Protein AF-A0A960YWH9-F1 (afdb_monomer_lite)

Secondary structure (DSSP, 8-state):
----------GGG----SS-----HHHHHHHHHSSPPEEEEEESB-HHHHHHHHHHHSGGGEEEEEEEEEEETTTTEEEEEEEEEEETTS-EEEEE--SS-GGG-EEEEEE-STTHHHHHHHHHHHGGGBPP--TTTT-EEEEEETTEEEEEE---------HHHHS-HHHHHHHHHHHHHHHSTT---------STTSSHHHHHHHHHTT-

Foldseek 3Di:
DDDPVDDDDDPVQFPDDPPDRDPDPQSVLCVVPVDRWDKDKAFQFDQVVLVVCCCPVQVVFFPDKDWDWDQDPVVRDTDTQKIWTQGNQSKIKIWGADPVCSRGTMIMITHDPVCVVVSVVSVVVRNVRHDPPDPLQPDWDFDDDPNDTDTHGDDADADDDDQVVQHDPVCVVCVVVVLVQVPDPPHDDDDDDDDDPPSCPVVVVSNSSNSD

Radius of gyration: 24.43 Å; chains: 1; bounding box: 56×39×71 Å

pLDDT: mean 81.38, std 15.86, range [33.44, 97.88]

Sequence (212 aa):
MDKSNNISVKSDSIIKGHMQPKVSIQALFIQNLNFIPNILTIENIDIDKCKNFIEKNFAEKIKSESEKKLYNPDNRKFEILEDLYILEDNIYIFLSCDVYSPQYNFLRIYYTATEKGQALEYGNQLRKLTIRKSLLNKFKLITHSRGNLVLKSLELKKAKIELANYYNEDLCELHPKMLKQLKEKNNSGLFLFYGKPGTGKSSYIKLLIGLI

Structure (mmCIF, N/CA/C/O backbone):
data_AF-A0A960YWH9-F1
#
_entry.id   AF-A0A960YWH9-F1
#
loop_
_atom_site.group_PDB
_atom_site.id
_atom_site.type_symbol
_atom_site.label_atom_id
_atom_site.label_alt_id
_atom_site.label_comp_id
_atom_site.label_asym_id
_atom_site.label_entity_id
_atom_site.label_seq_id
_atom_site.pdbx_PDB_ins_code
_atom_site.Cartn_x
_atom_site.Cartn_y
_atom_site.Cartn_z
_atom_site.occupancy
_atom_site.B_iso_or_equiv
_atom_site.auth_seq_id
_atom_site.auth_comp_id
_atom_site.auth_asym_id
_atom_site.auth_atom_id
_atom_site.pdbx_PDB_model_num
ATOM 1 N N . MET A 1 1 ? -3.505 23.625 23.393 1.00 33.44 1 MET A N 1
ATOM 2 C CA . MET A 1 1 ? -4.382 22.569 23.938 1.00 33.44 1 MET A CA 1
ATOM 3 C C . MET A 1 1 ? -3.795 21.244 23.500 1.00 33.44 1 MET A C 1
ATOM 5 O O . MET A 1 1 ? -3.908 20.903 22.330 1.00 33.44 1 MET A O 1
ATOM 9 N N . ASP A 1 2 ? -3.078 20.588 24.408 1.00 37.28 2 ASP A N 1
ATOM 10 C CA . ASP A 1 2 ? -2.452 19.283 24.188 1.00 37.28 2 ASP A CA 1
ATOM 11 C C . ASP A 1 2 ? -3.517 18.211 23.937 1.00 37.28 2 ASP A C 1
ATOM 13 O O . ASP A 1 2 ? -4.359 17.953 24.796 1.00 37.28 2 ASP A O 1
ATOM 17 N N . LYS A 1 3 ? -3.467 17.575 22.765 1.00 39.09 3 LYS A N 1
ATOM 18 C CA . LYS A 1 3 ? -4.147 16.304 22.485 1.00 39.09 3 LYS A CA 1
ATOM 19 C C . LYS A 1 3 ? -3.085 15.228 22.270 1.00 39.09 3 LYS A C 1
ATOM 21 O O . LYS A 1 3 ? -2.874 14.767 21.156 1.00 39.09 3 LYS A O 1
ATOM 26 N N . SER A 1 4 ? -2.397 14.825 23.331 1.00 42.06 4 SER A N 1
ATOM 27 C CA . SER A 1 4 ? -1.597 13.598 23.323 1.00 42.06 4 SER A CA 1
ATOM 28 C C . SER A 1 4 ? -2.499 12.395 23.629 1.00 42.06 4 SER A C 1
ATOM 30 O O . SER A 1 4 ? -2.423 11.781 24.690 1.00 42.06 4 SER A O 1
ATOM 32 N N . ASN A 1 5 ? -3.381 12.045 22.685 1.00 43.53 5 ASN A N 1
ATOM 33 C CA . ASN A 1 5 ? -4.188 10.819 22.746 1.00 43.53 5 ASN A CA 1
ATOM 34 C C . ASN A 1 5 ? -3.340 9.600 22.339 1.00 43.53 5 ASN A C 1
ATOM 36 O O . ASN A 1 5 ? -3.586 8.965 21.312 1.00 43.53 5 ASN A O 1
ATOM 40 N N . ASN A 1 6 ? -2.328 9.273 23.144 1.00 45.41 6 ASN A N 1
ATOM 41 C CA . ASN A 1 6 ? -1.564 8.040 22.970 1.00 45.41 6 ASN A CA 1
ATOM 42 C C . ASN A 1 6 ? -2.456 6.820 23.259 1.00 45.41 6 ASN A C 1
ATOM 44 O O . ASN A 1 6 ? -3.172 6.785 24.261 1.00 45.41 6 ASN A O 1
ATOM 48 N N . ILE A 1 7 ? -2.383 5.800 22.398 1.00 57.22 7 ILE A N 1
ATOM 49 C CA . ILE A 1 7 ? -3.075 4.517 22.582 1.00 57.22 7 ILE A CA 1
ATOM 50 C C . ILE A 1 7 ? -2.514 3.837 23.840 1.00 57.22 7 ILE A C 1
ATOM 52 O O . ILE A 1 7 ? -1.372 3.377 23.851 1.00 57.22 7 ILE A O 1
ATOM 56 N N . SER A 1 8 ? -3.311 3.746 24.908 1.00 48.34 8 SER A N 1
ATOM 57 C CA . SER A 1 8 ? -2.940 2.975 26.097 1.00 48.34 8 SER A CA 1
ATOM 58 C C . SER A 1 8 ? -3.264 1.495 25.882 1.00 48.34 8 SER A C 1
ATOM 60 O O . SER A 1 8 ? -4.434 1.113 25.826 1.00 48.34 8 SER A O 1
ATOM 62 N N . VAL A 1 9 ? -2.237 0.652 25.793 1.00 52.47 9 VAL A N 1
ATOM 63 C CA . VAL A 1 9 ? -2.385 -0.808 25.719 1.00 52.47 9 VAL A CA 1
ATOM 64 C C . VAL A 1 9 ? -2.140 -1.395 27.114 1.00 52.47 9 VAL A C 1
ATOM 66 O O . VAL A 1 9 ? -1.088 -1.155 27.705 1.00 52.47 9 VAL A O 1
ATOM 69 N N . LYS A 1 10 ? -3.098 -2.153 27.673 1.00 51.62 10 LYS A N 1
ATOM 70 C CA . LYS A 1 10 ? -2.898 -2.852 28.962 1.00 51.62 10 LYS A CA 1
ATOM 71 C C . LYS A 1 10 ? -1.799 -3.914 28.810 1.00 51.62 10 LYS A C 1
ATOM 73 O O . LYS A 1 10 ? -1.841 -4.694 27.860 1.00 51.62 10 LYS A O 1
ATOM 78 N N . SER A 1 11 ? -0.850 -3.962 29.749 1.00 49.25 11 SER A N 1
ATOM 79 C CA . SER A 1 11 ? 0.366 -4.804 29.736 1.00 49.25 11 SER A CA 1
ATOM 80 C C . SER A 1 11 ? 0.143 -6.276 29.380 1.00 49.25 11 SER A C 1
ATOM 82 O O . SER A 1 11 ? 1.001 -6.898 28.755 1.00 49.25 11 SER A O 1
ATOM 84 N N . ASP A 1 12 ? -1.020 -6.818 29.728 1.00 47.59 12 ASP A N 1
ATOM 85 C CA . ASP A 1 12 ? -1.326 -8.249 29.628 1.00 47.59 12 ASP A CA 1
ATOM 86 C C . ASP A 1 12 ? -1.635 -8.708 28.189 1.00 47.59 12 ASP A C 1
ATOM 88 O O . ASP A 1 12 ? -1.844 -9.890 27.936 1.00 47.59 12 ASP A O 1
ATOM 92 N N . SER A 1 13 ? -1.644 -7.776 27.230 1.00 47.00 13 SER A N 1
ATOM 93 C CA . SER A 1 13 ? -1.947 -8.010 25.809 1.00 47.00 13 SER A CA 1
ATOM 94 C C . SER A 1 13 ? -0.710 -8.097 24.901 1.00 47.00 13 SER A C 1
ATOM 96 O O . SER A 1 13 ? -0.828 -8.285 23.688 1.00 47.00 13 SER A O 1
ATOM 98 N N . ILE A 1 14 ? 0.498 -7.994 25.470 1.00 50.88 14 ILE A N 1
ATOM 99 C CA . ILE A 1 14 ? 1.751 -8.123 24.717 1.00 50.88 14 ILE A CA 1
ATOM 100 C C . ILE A 1 14 ? 2.042 -9.610 24.494 1.00 50.88 14 ILE A C 1
ATOM 102 O O . ILE A 1 14 ? 2.524 -10.306 25.388 1.00 50.88 14 ILE A O 1
ATOM 106 N N . ILE A 1 15 ? 1.797 -10.100 23.277 1.00 47.66 15 ILE A N 1
ATOM 107 C CA . ILE A 1 15 ? 2.260 -11.427 22.854 1.00 47.66 15 ILE A CA 1
ATOM 108 C C . ILE A 1 15 ? 3.796 -11.396 22.831 1.00 47.66 15 ILE A C 1
ATOM 110 O O . ILE A 1 15 ? 4.408 -10.824 21.926 1.00 47.66 15 ILE A O 1
ATOM 114 N N . LYS A 1 16 ? 4.429 -11.992 23.849 1.00 39.75 16 LYS A N 1
ATOM 115 C CA . LYS A 1 16 ? 5.888 -12.146 23.942 1.00 39.75 16 LYS A CA 1
ATOM 116 C C . LYS A 1 16 ? 6.361 -13.209 22.945 1.00 39.75 16 LYS A C 1
ATOM 118 O O . LYS A 1 16 ? 6.516 -14.374 23.292 1.00 39.75 16 LYS A O 1
ATOM 123 N N . GLY A 1 17 ? 6.557 -12.808 21.693 1.00 43.50 17 GLY A N 1
ATOM 124 C CA . GLY A 1 17 ? 7.278 -13.589 20.688 1.00 43.50 17 GLY A CA 1
ATOM 125 C C . GLY A 1 17 ? 8.768 -13.232 20.646 1.00 43.50 17 GLY A C 1
ATOM 126 O O . GLY A 1 17 ? 9.162 -12.143 21.050 1.00 43.50 17 GLY A O 1
ATOM 127 N N . HIS A 1 18 ? 9.600 -14.132 20.113 1.00 41.56 18 HIS A N 1
ATOM 128 C CA . HIS A 1 18 ? 11.046 -13.924 19.904 1.00 41.56 18 HIS A CA 1
ATOM 129 C C . HIS A 1 18 ? 11.394 -12.881 18.814 1.00 41.56 18 HIS A C 1
ATOM 131 O O . HIS A 1 18 ? 12.565 -12.570 18.609 1.00 41.56 18 HIS A O 1
ATOM 137 N N . MET A 1 19 ? 10.399 -12.317 18.124 1.00 38.88 19 MET A N 1
ATOM 138 C CA . MET A 1 19 ? 10.541 -11.116 17.295 1.00 38.88 19 MET A CA 1
ATOM 139 C C . MET A 1 19 ? 10.086 -9.898 18.100 1.00 38.88 19 MET A C 1
ATOM 141 O O . MET A 1 19 ? 9.124 -10.007 18.854 1.00 38.88 19 MET A O 1
ATOM 145 N N . GLN A 1 20 ? 10.757 -8.753 17.902 1.00 42.53 20 GLN A N 1
ATOM 146 C CA . GLN A 1 20 ? 10.375 -7.421 18.410 1.00 42.53 20 GLN A CA 1
ATOM 147 C C . GLN A 1 20 ? 8.854 -7.320 18.629 1.00 42.53 20 GLN A C 1
ATOM 149 O O . GLN A 1 20 ? 8.128 -7.614 17.674 1.00 42.53 20 GLN A O 1
ATOM 154 N N . PRO A 1 21 ? 8.363 -6.940 19.828 1.00 45.16 21 PRO A N 1
ATOM 155 C CA . PRO A 1 21 ? 6.938 -6.967 20.147 1.00 45.16 21 PRO A CA 1
ATOM 156 C C . PRO A 1 21 ? 6.172 -6.134 19.119 1.00 45.16 21 PRO A C 1
ATOM 158 O O . PRO A 1 21 ? 6.196 -4.905 19.132 1.00 45.16 21 PRO A O 1
ATOM 161 N N . LYS A 1 22 ? 5.533 -6.821 18.170 1.00 54.88 22 LYS A N 1
ATOM 162 C CA . LYS A 1 22 ? 4.737 -6.192 17.125 1.00 54.88 22 LYS A CA 1
ATOM 163 C C . LYS A 1 22 ? 3.312 -6.153 17.649 1.00 54.88 22 LYS A C 1
ATOM 165 O O . LYS A 1 22 ? 2.687 -7.199 17.805 1.00 54.88 22 LYS A O 1
ATOM 170 N N . VAL A 1 23 ? 2.808 -4.959 17.954 1.00 63.19 23 VAL A N 1
ATOM 171 C CA . VAL A 1 23 ? 1.393 -4.788 18.297 1.00 63.19 23 VAL A CA 1
ATOM 172 C C . VAL A 1 23 ? 0.586 -5.176 17.061 1.00 63.19 23 VAL A C 1
ATOM 174 O O . VAL A 1 23 ? 0.648 -4.519 16.023 1.00 63.19 23 VAL A O 1
ATOM 177 N N . SER A 1 24 ? -0.117 -6.303 17.143 1.00 82.12 24 SER A N 1
ATOM 178 C CA . SER A 1 24 ? -1.000 -6.751 16.072 1.00 82.12 24 SER A CA 1
ATOM 179 C C . SER A 1 24 ? -2.256 -5.890 16.087 1.00 82.12 24 SER A C 1
ATOM 181 O O . SER A 1 24 ? -2.971 -5.855 17.083 1.00 82.12 24 SER A O 1
ATOM 183 N N . ILE A 1 25 ? -2.559 -5.231 14.970 1.00 87.19 25 ILE A N 1
ATOM 184 C CA . ILE A 1 25 ? -3.775 -4.413 14.829 1.00 87.19 25 ILE A CA 1
ATOM 185 C C . ILE A 1 25 ? -5.026 -5.272 15.003 1.00 87.19 25 ILE A C 1
ATOM 187 O O . ILE A 1 25 ? -6.005 -4.819 15.579 1.00 87.19 25 ILE A O 1
ATOM 191 N N . GLN A 1 26 ? -4.978 -6.535 14.566 1.00 89.06 26 GLN A N 1
ATOM 192 C CA . GLN A 1 26 ? -6.062 -7.484 14.812 1.00 89.06 26 GLN A CA 1
ATOM 193 C C . GLN A 1 26 ? -6.218 -7.770 16.304 1.00 89.06 26 GLN A C 1
ATOM 195 O O . GLN A 1 26 ? -7.340 -7.774 16.794 1.00 89.06 26 GLN A O 1
ATOM 200 N N . ALA A 1 27 ? -5.114 -7.972 17.032 1.00 88.31 27 ALA A N 1
ATOM 201 C CA . ALA A 1 27 ? -5.171 -8.186 18.476 1.00 88.31 27 ALA A CA 1
ATOM 202 C C . ALA A 1 27 ? -5.713 -6.947 19.201 1.00 88.31 27 ALA A C 1
ATOM 204 O O . ALA A 1 27 ? -6.576 -7.085 20.059 1.00 88.31 27 ALA A O 1
ATOM 205 N N . LEU A 1 28 ? -5.280 -5.746 18.801 1.00 88.19 28 LEU A N 1
ATOM 206 C CA . LEU A 1 28 ? -5.799 -4.482 19.325 1.00 88.19 28 LEU A CA 1
ATOM 207 C C . LEU A 1 28 ? -7.304 -4.330 19.053 1.00 88.19 28 LEU A C 1
ATOM 209 O O . LEU A 1 28 ? -8.062 -3.969 19.948 1.00 88.19 28 LEU A O 1
ATOM 213 N N . PHE A 1 29 ? -7.747 -4.638 17.833 1.00 91.56 29 PHE A N 1
ATOM 214 C CA . PHE A 1 29 ? -9.159 -4.595 17.452 1.00 91.56 29 PHE A CA 1
ATOM 215 C C . PHE A 1 29 ? -9.993 -5.574 18.288 1.00 91.56 29 PHE A C 1
ATOM 217 O O . PHE A 1 29 ? -11.005 -5.185 18.867 1.00 91.56 29 PHE A O 1
ATOM 224 N N . ILE A 1 30 ? -9.538 -6.827 18.404 1.00 90.62 30 ILE A N 1
ATOM 225 C CA . ILE A 1 30 ? -10.198 -7.864 19.208 1.00 90.62 30 ILE A CA 1
ATOM 226 C C . ILE A 1 30 ? -10.247 -7.449 20.677 1.00 90.62 30 ILE A C 1
ATOM 228 O O . ILE A 1 30 ? -11.285 -7.594 21.304 1.00 90.62 30 ILE A O 1
ATOM 232 N N . GLN A 1 31 ? -9.169 -6.897 21.230 1.00 88.75 31 GLN A N 1
ATOM 233 C CA . GLN A 1 31 ? -9.133 -6.459 22.624 1.00 88.75 31 GLN A CA 1
ATOM 234 C C . GLN A 1 31 ? -10.106 -5.308 22.903 1.00 88.75 31 GLN A C 1
ATOM 236 O O . GLN A 1 31 ? -10.713 -5.260 23.971 1.00 88.75 31 GLN A O 1
ATOM 241 N N . ASN A 1 32 ? -10.244 -4.376 21.962 1.00 89.12 32 ASN A N 1
ATOM 242 C CA . ASN A 1 32 ? -11.079 -3.195 22.152 1.00 89.12 32 ASN A CA 1
ATOM 243 C C . ASN A 1 32 ? -12.565 -3.473 21.907 1.00 89.12 32 ASN A C 1
ATOM 245 O O . ASN A 1 32 ? -13.406 -2.815 22.515 1.00 89.12 32 ASN A O 1
ATOM 249 N N . LEU A 1 33 ? -12.886 -4.413 21.014 1.00 90.38 33 LEU A N 1
ATOM 250 C CA . LEU A 1 33 ? -14.255 -4.636 20.539 1.00 90.38 33 LEU A CA 1
ATOM 251 C C . LEU A 1 33 ? -14.795 -6.037 20.847 1.00 90.38 33 LEU A C 1
ATOM 253 O O . LEU A 1 33 ? -15.986 -6.263 20.685 1.00 90.38 33 LEU A O 1
ATOM 257 N N . ASN A 1 34 ? -13.958 -6.975 21.296 1.00 90.62 34 ASN A N 1
ATOM 258 C CA . ASN A 1 34 ? -14.290 -8.390 21.515 1.00 90.62 34 ASN A CA 1
ATOM 259 C C . ASN A 1 34 ? -14.854 -9.111 20.273 1.00 90.62 34 ASN A C 1
ATOM 261 O O . ASN A 1 34 ? -15.559 -10.111 20.392 1.00 90.62 34 ASN A O 1
ATOM 265 N N . PHE A 1 35 ? -14.503 -8.640 19.072 1.00 88.81 35 PHE A N 1
ATOM 266 C CA . PHE A 1 35 ? -14.884 -9.249 17.796 1.00 88.81 35 PHE A CA 1
ATOM 267 C C . PHE A 1 35 ? -13.667 -9.499 16.910 1.00 88.81 35 PHE A C 1
ATOM 269 O O . PHE A 1 35 ? -12.719 -8.714 16.891 1.00 88.81 35 PHE A O 1
ATOM 276 N N . ILE A 1 36 ? -13.725 -10.566 16.111 1.00 92.38 36 ILE A N 1
ATOM 277 C CA . ILE A 1 36 ? -12.759 -10.800 15.034 1.00 92.38 36 ILE A CA 1
ATOM 278 C C . ILE A 1 36 ? -13.057 -9.802 13.902 1.00 92.38 36 ILE A C 1
ATOM 280 O O . ILE A 1 36 ? -14.196 -9.760 13.427 1.00 92.38 36 ILE A O 1
ATOM 284 N N . PRO A 1 37 ? -12.077 -8.999 13.451 1.00 95.31 37 PRO A N 1
ATOM 285 C CA . PRO A 1 37 ? -12.318 -8.012 12.410 1.00 95.31 37 PRO A CA 1
ATOM 286 C C . PRO A 1 37 ? -12.537 -8.667 11.046 1.00 95.31 37 PRO A C 1
ATOM 288 O O . PRO A 1 37 ? -11.801 -9.569 10.641 1.00 95.31 37 PRO A O 1
ATOM 291 N N . ASN A 1 38 ? -13.469 -8.109 10.280 1.00 97.06 38 ASN A N 1
ATOM 292 C CA . ASN A 1 38 ? -13.443 -8.214 8.828 1.00 97.06 38 ASN A CA 1
ATOM 293 C C . ASN A 1 38 ? -12.409 -7.224 8.280 1.00 97.06 38 ASN A C 1
ATOM 295 O O . ASN A 1 38 ? -12.179 -6.173 8.877 1.00 97.06 38 ASN A O 1
ATOM 299 N N . ILE A 1 39 ? -11.778 -7.552 7.148 1.00 97.44 39 ILE A N 1
ATOM 300 C CA . ILE A 1 39 ? -10.669 -6.759 6.603 1.00 97.44 39 ILE A CA 1
ATOM 301 C C . ILE A 1 39 ? -10.893 -6.490 5.116 1.00 97.44 39 ILE A C 1
ATOM 303 O O . ILE A 1 39 ? -10.996 -7.422 4.322 1.00 97.44 39 ILE A O 1
ATOM 307 N N . LEU A 1 40 ? -10.919 -5.214 4.727 1.00 97.50 40 LEU A N 1
ATOM 308 C CA . LEU A 1 40 ? -10.763 -4.796 3.330 1.00 97.50 40 LEU A CA 1
ATOM 309 C C . LEU A 1 40 ? -9.306 -4.418 3.100 1.00 97.50 40 LEU A C 1
ATOM 311 O O . LEU A 1 40 ? -8.739 -3.688 3.906 1.00 97.50 40 LEU A O 1
ATOM 315 N N . THR A 1 41 ? -8.705 -4.892 2.010 1.00 96.44 41 THR A N 1
ATOM 316 C CA . THR A 1 41 ? -7.332 -4.529 1.628 1.00 96.44 41 THR A CA 1
ATOM 317 C C . THR A 1 41 ? -7.344 -3.810 0.285 1.00 96.44 41 THR A C 1
ATOM 319 O O . THR A 1 41 ? -7.992 -4.265 -0.657 1.00 96.44 41 THR A O 1
ATOM 322 N N . ILE A 1 42 ? -6.621 -2.694 0.200 1.00 94.94 42 ILE A N 1
ATOM 323 C CA . ILE A 1 42 ? -6.390 -1.936 -1.030 1.00 94.94 42 ILE A CA 1
ATOM 324 C C . ILE A 1 42 ? -4.881 -1.861 -1.246 1.00 94.94 42 ILE A C 1
ATOM 326 O O . ILE A 1 42 ? -4.162 -1.302 -0.424 1.00 94.94 42 ILE A O 1
ATOM 330 N N . GLU A 1 43 ? -4.402 -2.431 -2.346 1.00 91.25 43 GLU A N 1
ATOM 331 C CA . GLU A 1 43 ? -2.980 -2.458 -2.696 1.00 91.25 43 GLU A CA 1
ATOM 332 C C . GLU A 1 43 ? -2.590 -1.307 -3.627 1.00 91.25 43 GLU A C 1
ATOM 334 O O . GLU A 1 43 ? -3.433 -0.722 -4.313 1.00 91.25 43 GLU A O 1
ATOM 339 N N . ASN A 1 44 ? -1.283 -1.049 -3.708 1.00 88.44 44 ASN A N 1
ATOM 340 C CA . ASN A 1 44 ? -0.664 -0.079 -4.604 1.00 88.44 44 ASN A CA 1
ATOM 341 C C . ASN A 1 44 ? -1.239 1.332 -4.419 1.00 88.44 44 ASN A C 1
ATOM 343 O O . ASN A 1 44 ? -1.674 1.989 -5.371 1.00 88.44 44 ASN A O 1
ATOM 347 N N . ILE A 1 45 ? -1.287 1.769 -3.165 1.00 90.94 45 ILE A N 1
ATOM 348 C CA . ILE A 1 45 ? -1.816 3.076 -2.786 1.00 90.94 45 ILE A CA 1
ATOM 349 C C . ILE A 1 45 ? -0.734 4.152 -2.750 1.00 90.94 45 ILE A C 1
ATOM 351 O O . ILE A 1 45 ? 0.438 3.888 -2.480 1.00 90.94 45 ILE A O 1
ATOM 355 N N . ASP A 1 46 ? -1.156 5.388 -2.988 1.00 90.50 46 ASP A N 1
ATOM 356 C CA . ASP A 1 46 ? -0.356 6.571 -2.698 1.00 90.50 46 ASP A CA 1
ATOM 357 C C . ASP A 1 46 ? -0.546 6.930 -1.215 1.00 90.50 46 ASP A C 1
ATOM 359 O O . ASP A 1 46 ? -1.623 7.386 -0.821 1.00 90.50 46 ASP A O 1
ATOM 363 N N . ILE A 1 47 ? 0.466 6.641 -0.386 1.00 90.56 47 ILE A N 1
ATOM 364 C CA . ILE A 1 47 ? 0.391 6.770 1.080 1.00 90.56 47 ILE A CA 1
ATOM 365 C C . ILE A 1 47 ? 0.108 8.214 1.484 1.00 90.56 47 ILE A C 1
ATOM 367 O O . ILE A 1 47 ? -0.814 8.446 2.262 1.00 90.56 47 ILE A O 1
ATOM 371 N N . ASP A 1 48 ? 0.828 9.176 0.908 1.00 91.12 48 ASP A N 1
ATOM 372 C CA . ASP A 1 48 ? 0.668 10.590 1.242 1.00 91.12 48 ASP A CA 1
ATOM 373 C C . ASP A 1 48 ? -0.729 11.087 0.866 1.00 91.12 48 ASP A C 1
ATOM 375 O O . ASP A 1 48 ? -1.378 11.789 1.643 1.00 91.12 48 ASP A O 1
ATOM 379 N N . LYS A 1 49 ? -1.250 10.697 -0.305 1.00 94.06 49 LYS A N 1
ATOM 380 C CA . LYS A 1 49 ? -2.630 11.046 -0.677 1.00 94.06 49 LYS A CA 1
ATOM 381 C C . LYS A 1 49 ? -3.658 10.402 0.243 1.00 94.06 49 LYS A C 1
ATOM 383 O O . LYS A 1 49 ? -4.630 11.065 0.595 1.00 94.06 49 LYS A O 1
ATOM 388 N N . CYS A 1 50 ? -3.469 9.137 0.618 1.00 95.12 50 CYS A N 1
ATOM 389 C CA . CYS A 1 50 ? -4.388 8.441 1.519 1.00 95.12 50 CYS A CA 1
ATOM 390 C C . CYS A 1 50 ? -4.392 9.076 2.910 1.00 95.12 50 CYS A C 1
ATOM 392 O O . CYS A 1 50 ? -5.467 9.373 3.421 1.00 95.12 50 CYS A O 1
ATOM 394 N N . LYS A 1 51 ? -3.211 9.348 3.475 1.00 95.12 51 LYS A N 1
ATOM 395 C CA . LYS A 1 51 ? -3.030 10.035 4.759 1.00 95.12 51 LYS A CA 1
ATOM 396 C C . LYS A 1 51 ? -3.743 11.386 4.772 1.00 95.12 51 LYS A C 1
ATOM 398 O O . LYS A 1 51 ? -4.677 11.579 5.543 1.00 95.12 51 LYS A O 1
ATOM 403 N N . ASN A 1 52 ? -3.422 12.253 3.810 1.00 95.81 52 ASN A N 1
ATOM 404 C CA . ASN A 1 52 ? -4.070 13.560 3.676 1.00 95.81 52 ASN A CA 1
ATOM 405 C C . ASN A 1 52 ? -5.595 13.452 3.498 1.00 95.81 52 ASN A C 1
ATOM 407 O O . ASN A 1 52 ? -6.348 14.289 3.994 1.00 95.81 52 ASN A O 1
ATOM 411 N N . PHE A 1 53 ? -6.076 12.439 2.768 1.00 96.94 53 PHE A N 1
ATOM 412 C CA . PHE A 1 53 ? -7.509 12.216 2.601 1.00 96.94 53 PHE A CA 1
ATOM 413 C C . PHE A 1 53 ? -8.178 11.824 3.921 1.00 96.94 53 PHE A C 1
ATOM 415 O O . PHE A 1 53 ? -9.231 12.376 4.235 1.00 96.94 53 PHE A O 1
ATOM 422 N N . ILE A 1 54 ? -7.585 10.902 4.682 1.00 96.56 54 ILE A N 1
ATOM 423 C CA . ILE A 1 54 ? -8.110 10.433 5.970 1.00 96.56 54 ILE A CA 1
ATOM 424 C C . ILE A 1 54 ? -8.147 11.589 6.969 1.00 96.56 54 ILE A C 1
ATOM 426 O O . ILE A 1 54 ? -9.209 11.899 7.503 1.00 96.56 54 ILE A O 1
ATOM 430 N N . GLU A 1 55 ? -7.026 12.285 7.144 1.00 95.38 55 GLU A N 1
ATOM 431 C CA . GLU A 1 55 ? -6.891 13.381 8.111 1.00 95.38 55 GLU A CA 1
ATOM 432 C C . GLU A 1 55 ? -7.806 14.562 7.799 1.00 95.38 55 GLU A C 1
ATOM 434 O O . GLU A 1 55 ? -8.214 15.279 8.705 1.00 95.38 55 GLU A O 1
ATOM 439 N N . LYS A 1 56 ? -8.170 14.760 6.528 1.00 96.00 56 LYS A N 1
ATOM 440 C CA . LYS A 1 56 ? -9.095 15.821 6.126 1.00 96.00 56 LYS A CA 1
ATOM 441 C C . LYS A 1 56 ? -10.561 15.401 6.197 1.00 96.00 56 LYS A C 1
ATOM 443 O O . LYS A 1 56 ? -11.382 16.155 6.703 1.00 96.00 56 LYS A O 1
ATOM 448 N N . ASN A 1 57 ? -10.913 14.247 5.631 1.00 95.75 57 ASN A N 1
ATOM 449 C CA . ASN A 1 57 ? -12.317 13.854 5.448 1.00 95.75 57 ASN A CA 1
ATOM 450 C C . ASN A 1 57 ? -12.875 13.079 6.644 1.00 95.75 57 ASN A C 1
ATOM 452 O O . ASN A 1 57 ? -14.089 13.039 6.821 1.00 95.75 57 ASN A O 1
ATOM 456 N N . PHE A 1 58 ? -12.009 12.471 7.457 1.00 95.31 58 PHE A N 1
ATOM 457 C CA . PHE A 1 58 ? -12.397 11.714 8.647 1.00 95.31 58 PHE A CA 1
ATOM 458 C C . PHE A 1 58 ? -11.934 12.383 9.947 1.00 95.31 58 PHE A C 1
ATOM 460 O O . PHE A 1 58 ? -12.083 11.776 10.999 1.00 95.31 58 PHE A O 1
ATOM 467 N N . ALA A 1 59 ? -11.438 13.628 9.897 1.00 93.69 59 ALA A N 1
ATOM 468 C CA . ALA A 1 59 ? -10.887 14.377 11.033 1.00 93.69 59 ALA A CA 1
ATOM 469 C C . ALA A 1 59 ? -11.737 14.279 12.311 1.00 93.69 59 ALA A C 1
ATOM 471 O O . ALA A 1 59 ? -11.233 13.946 13.379 1.00 93.69 59 ALA A O 1
ATOM 472 N N . GLU A 1 60 ? -13.040 14.533 12.183 1.00 94.44 60 GLU A N 1
ATOM 473 C CA . GLU A 1 60 ? -13.988 14.544 13.305 1.00 94.44 60 GLU A CA 1
ATOM 474 C C . GLU A 1 60 ? -14.264 13.149 13.870 1.00 94.44 60 GLU A C 1
ATOM 476 O O . GLU A 1 60 ? -14.679 13.022 15.013 1.00 94.44 60 GLU A O 1
ATOM 481 N N . LYS A 1 61 ? -14.004 12.103 13.081 1.00 94.88 61 LYS A N 1
ATOM 482 C CA . LYS A 1 61 ? -14.205 10.706 13.467 1.00 94.88 61 LYS A CA 1
ATOM 483 C C . LYS A 1 61 ? -12.949 10.071 14.044 1.00 94.88 61 LYS A C 1
ATOM 485 O O . LYS A 1 61 ? -13.038 8.962 14.560 1.00 94.88 61 LYS A O 1
ATOM 490 N N . ILE A 1 62 ? -11.777 10.696 13.907 1.00 95.94 62 ILE A N 1
ATOM 491 C CA . ILE A 1 62 ? -10.517 10.133 14.399 1.00 95.94 62 ILE A CA 1
ATOM 492 C C . ILE A 1 62 ? -10.496 10.250 15.924 1.00 95.94 62 ILE A C 1
ATOM 494 O O . ILE A 1 62 ? -10.340 11.328 16.494 1.00 95.94 62 ILE A O 1
ATOM 498 N N . LYS A 1 63 ? -10.611 9.101 16.591 1.00 94.50 63 LYS A N 1
ATOM 499 C CA . LYS A 1 63 ? -10.521 8.987 18.048 1.00 94.50 63 LYS A CA 1
ATOM 500 C C . LYS A 1 63 ? -9.068 8.955 18.518 1.00 94.50 63 LYS A C 1
ATOM 502 O O . LYS A 1 63 ? -8.726 9.518 19.560 1.00 94.50 63 LYS A O 1
ATOM 507 N N . SER A 1 64 ? -8.221 8.249 17.775 1.00 90.62 64 SER A N 1
ATOM 508 C CA . SER A 1 64 ? -6.798 8.100 18.070 1.00 90.62 64 SER A CA 1
ATOM 509 C C . SER A 1 64 ? -6.026 7.747 16.805 1.00 90.62 64 SER A C 1
ATOM 511 O O . SER A 1 64 ? -6.575 7.143 15.879 1.00 90.62 64 SER A O 1
ATOM 513 N N . GLU A 1 65 ? -4.750 8.110 16.794 1.00 92.88 65 GLU A N 1
ATOM 514 C CA . GLU A 1 65 ? -3.814 7.840 15.713 1.00 92.88 65 GLU A CA 1
ATOM 515 C C . GLU A 1 65 ? -2.484 7.316 16.265 1.00 92.88 65 GLU A C 1
ATOM 517 O O . GLU A 1 65 ? -2.111 7.586 17.410 1.00 92.88 65 GLU A O 1
ATOM 522 N N . SER A 1 66 ? -1.773 6.522 15.469 1.00 91.19 66 SER A N 1
ATOM 523 C CA . SER A 1 66 ? -0.450 6.016 15.815 1.00 91.19 66 SER A CA 1
ATOM 524 C C . SER A 1 66 ? 0.401 5.857 14.570 1.00 91.19 66 SER A C 1
ATOM 526 O O . SER A 1 66 ? 0.031 5.146 13.640 1.00 91.19 66 SER A O 1
ATOM 528 N N . GLU A 1 67 ? 1.579 6.468 14.601 1.00 91.44 67 GLU A N 1
ATOM 529 C CA . GLU A 1 67 ? 2.505 6.483 13.481 1.00 91.44 67 GLU A CA 1
ATOM 530 C C . GLU A 1 67 ? 3.831 5.828 13.874 1.00 91.44 67 GLU A C 1
ATOM 532 O O . GLU A 1 67 ? 4.392 6.066 14.948 1.00 91.44 67 GLU A O 1
ATOM 537 N N . LYS A 1 68 ? 4.371 5.024 12.963 1.00 90.25 68 LYS A N 1
ATOM 538 C CA . LYS A 1 68 ? 5.712 4.461 13.052 1.00 90.25 68 LYS A CA 1
ATOM 539 C C . LYS A 1 68 ? 6.531 4.932 11.869 1.00 90.25 68 LYS A C 1
ATOM 541 O O . LYS A 1 68 ? 6.148 4.747 10.714 1.00 90.25 68 LYS A O 1
ATOM 546 N N . LYS A 1 69 ? 7.710 5.465 12.166 1.00 91.38 69 LYS A N 1
ATOM 547 C CA . LYS A 1 69 ? 8.648 5.992 11.178 1.00 91.38 69 LYS A CA 1
ATOM 548 C C . LYS A 1 69 ? 9.977 5.247 11.203 1.00 91.38 69 LYS A C 1
ATOM 550 O O . LYS A 1 69 ? 10.415 4.767 12.247 1.00 91.38 69 LYS A O 1
ATOM 555 N N . LEU A 1 70 ? 10.630 5.187 10.050 1.00 89.25 70 LEU A N 1
ATOM 556 C CA . LEU A 1 70 ? 12.001 4.722 9.882 1.00 89.25 70 LEU A CA 1
ATOM 557 C C . LEU A 1 70 ? 12.867 5.887 9.429 1.00 89.25 70 LEU A C 1
ATOM 559 O O . LEU A 1 70 ? 12.494 6.624 8.522 1.00 89.25 70 LEU A O 1
ATOM 563 N N . TYR A 1 71 ? 14.042 6.037 10.031 1.00 89.62 71 TYR A N 1
ATOM 564 C CA . TYR A 1 71 ? 15.039 6.950 9.492 1.00 89.62 71 TYR A CA 1
ATOM 565 C C . TYR A 1 71 ? 15.651 6.353 8.223 1.00 89.62 71 TYR A C 1
ATOM 567 O O . TYR A 1 71 ? 16.256 5.280 8.273 1.00 89.62 71 TYR A O 1
ATOM 575 N N . ASN A 1 72 ? 15.509 7.052 7.102 1.00 83.94 72 ASN A N 1
ATOM 576 C CA . ASN A 1 72 ? 16.141 6.704 5.843 1.00 83.94 72 ASN A CA 1
ATOM 577 C C . ASN A 1 72 ? 17.466 7.489 5.698 1.00 83.94 72 ASN A C 1
ATOM 579 O O . ASN A 1 72 ? 17.448 8.716 5.549 1.00 83.94 72 ASN A O 1
ATOM 583 N N . PRO A 1 73 ? 18.634 6.813 5.733 1.00 84.12 73 PRO A N 1
ATOM 584 C CA . PRO A 1 73 ? 19.932 7.477 5.621 1.00 84.12 73 PRO A CA 1
ATOM 585 C C . PRO A 1 73 ? 20.175 8.125 4.253 1.00 84.12 73 PRO A C 1
ATOM 587 O O . PRO A 1 73 ? 20.910 9.109 4.176 1.00 84.12 73 PRO A O 1
ATOM 590 N N . ASP A 1 74 ? 19.564 7.593 3.188 1.00 80.81 74 ASP A N 1
ATOM 591 C CA . ASP A 1 74 ? 19.826 8.016 1.809 1.00 80.81 74 ASP A CA 1
ATOM 592 C C . ASP A 1 74 ? 19.258 9.419 1.541 1.00 80.81 74 ASP A C 1
ATOM 594 O O . ASP A 1 74 ? 19.875 10.220 0.839 1.00 80.81 74 ASP A O 1
ATOM 598 N N . ASN A 1 75 ? 18.113 9.751 2.147 1.00 84.62 75 ASN A N 1
ATOM 599 C CA . ASN A 1 75 ? 17.487 11.075 2.046 1.00 84.62 75 ASN A CA 1
ATOM 600 C C . ASN A 1 75 ? 17.501 11.883 3.357 1.00 84.62 75 ASN A C 1
ATOM 602 O O . ASN A 1 75 ? 17.013 13.015 3.380 1.00 84.62 75 ASN A O 1
ATOM 606 N N . ARG A 1 76 ? 18.094 11.326 4.423 1.00 89.12 76 ARG A N 1
ATOM 607 C CA . ARG A 1 76 ? 18.250 11.927 5.758 1.00 89.12 76 ARG A CA 1
ATOM 608 C C . ARG A 1 76 ? 16.930 12.371 6.398 1.00 89.12 76 ARG A C 1
ATOM 610 O O . ARG A 1 76 ? 16.899 13.386 7.096 1.00 89.12 76 ARG A O 1
ATOM 617 N N . LYS A 1 77 ? 15.842 11.633 6.172 1.00 90.00 77 LYS A N 1
ATOM 618 C CA . LYS A 1 77 ? 14.510 11.943 6.715 1.00 90.00 77 LYS A CA 1
ATOM 619 C C . LYS A 1 77 ? 13.871 10.728 7.378 1.00 90.00 77 LYS A C 1
ATOM 621 O O . LYS A 1 77 ? 14.247 9.590 7.123 1.00 90.00 77 LYS A O 1
ATOM 626 N N . PHE A 1 78 ? 12.896 10.989 8.244 1.00 89.19 78 PHE A N 1
ATOM 627 C CA . PHE A 1 78 ? 12.007 9.956 8.760 1.00 89.19 78 PHE A CA 1
ATOM 628 C C . PHE A 1 78 ? 10.868 9.716 7.773 1.00 89.19 78 PHE A C 1
ATOM 630 O O . PHE A 1 78 ? 10.107 10.634 7.473 1.00 89.19 78 PHE A O 1
ATOM 637 N N . GLU A 1 79 ? 10.747 8.483 7.302 1.00 87.81 79 GLU A N 1
ATOM 638 C CA . GLU A 1 79 ? 9.689 8.039 6.403 1.00 87.81 79 GLU A CA 1
ATOM 639 C C . GLU A 1 79 ? 8.692 7.171 7.159 1.00 87.81 79 GLU A C 1
ATOM 641 O O . GLU A 1 79 ? 9.064 6.398 8.044 1.00 87.81 79 GLU A O 1
ATOM 646 N N . ILE A 1 80 ? 7.413 7.319 6.829 1.00 87.94 80 ILE A N 1
ATOM 647 C CA . ILE A 1 80 ? 6.338 6.538 7.438 1.00 87.94 80 ILE A CA 1
ATOM 648 C C . ILE A 1 80 ? 6.514 5.078 7.020 1.00 87.94 80 ILE A C 1
ATOM 650 O O . ILE A 1 80 ? 6.670 4.789 5.837 1.00 87.94 80 ILE A O 1
ATOM 654 N N . LEU A 1 81 ? 6.484 4.166 7.990 1.00 90.25 81 LEU A N 1
ATOM 655 C CA . LEU A 1 81 ? 6.382 2.723 7.766 1.00 90.25 81 LEU A CA 1
ATOM 656 C C . LEU A 1 81 ? 4.954 2.232 7.970 1.00 90.25 81 LEU A C 1
ATOM 658 O O . LEU A 1 81 ? 4.457 1.398 7.218 1.00 90.25 81 LEU A O 1
ATOM 662 N N . GLU A 1 82 ? 4.321 2.704 9.036 1.00 92.56 82 GLU A N 1
ATOM 663 C CA . GLU A 1 82 ? 3.009 2.251 9.469 1.00 92.56 82 GLU A CA 1
ATOM 664 C C . GLU A 1 82 ? 2.251 3.465 10.019 1.00 92.56 82 GLU A C 1
ATOM 666 O O . GLU A 1 82 ? 2.833 4.273 10.744 1.00 92.56 82 GLU A O 1
ATOM 671 N N . ASP A 1 83 ? 0.976 3.594 9.668 1.00 93.69 83 ASP A N 1
ATOM 672 C CA . ASP A 1 83 ? 0.085 4.626 10.201 1.00 93.69 83 ASP A CA 1
ATOM 673 C C . ASP A 1 83 ? -1.277 4.008 10.508 1.00 93.69 83 ASP A C 1
ATOM 675 O O . ASP A 1 83 ? -1.823 3.266 9.689 1.00 93.69 83 ASP A O 1
ATOM 679 N N . LEU A 1 84 ? -1.812 4.258 11.693 1.00 95.38 84 LEU A N 1
ATOM 680 C CA . LEU A 1 84 ? -3.050 3.662 12.178 1.00 95.38 84 LEU A CA 1
ATOM 681 C C . LEU A 1 84 ? -3.992 4.759 12.647 1.00 95.38 84 LEU A C 1
ATOM 683 O O . LEU A 1 84 ? -3.659 5.498 13.563 1.00 95.38 84 LEU A O 1
ATOM 687 N N . TYR A 1 85 ? -5.205 4.764 12.106 1.00 95.88 85 TYR A N 1
ATOM 688 C CA . TYR A 1 85 ? -6.306 5.616 12.534 1.00 95.88 85 TYR A CA 1
ATOM 689 C C . TYR A 1 85 ? -7.416 4.756 13.127 1.00 95.88 85 TYR A C 1
ATOM 691 O O . TYR A 1 85 ? -7.924 3.842 12.473 1.00 95.88 85 TYR A O 1
ATOM 699 N N . ILE A 1 86 ? -7.808 5.056 14.360 1.00 95.12 86 ILE A N 1
ATOM 700 C CA . ILE A 1 86 ? -8.956 4.450 15.033 1.00 95.12 86 ILE A CA 1
ATOM 701 C C . ILE A 1 86 ? -10.107 5.444 14.946 1.00 95.12 86 ILE A C 1
ATOM 703 O O . ILE A 1 86 ? -10.027 6.530 15.523 1.00 95.12 86 ILE A O 1
ATOM 707 N N . LEU A 1 87 ? -11.167 5.077 14.227 1.00 95.19 87 LEU A N 1
ATOM 708 C CA . LEU A 1 87 ? -12.354 5.912 14.083 1.00 95.19 87 LEU A CA 1
ATOM 709 C C . LEU A 1 87 ? -13.394 5.606 15.174 1.00 95.19 87 LEU A C 1
ATOM 711 O O . LEU A 1 87 ? -13.417 4.502 15.720 1.00 95.19 87 LEU A O 1
ATOM 715 N N . GLU A 1 88 ? -14.267 6.570 15.476 1.00 89.75 88 GLU A N 1
ATOM 716 C CA . GLU A 1 88 ? -15.376 6.407 16.435 1.00 89.75 88 GLU A CA 1
ATOM 717 C C . GLU A 1 88 ? -16.353 5.290 16.035 1.00 89.75 88 GLU A C 1
ATOM 719 O O . GLU A 1 88 ? -16.877 4.592 16.900 1.00 89.75 88 GLU A O 1
ATOM 724 N N . ASP A 1 89 ? -16.506 5.044 14.734 1.00 88.62 89 ASP A N 1
ATOM 725 C CA . ASP A 1 89 ? -17.420 4.050 14.161 1.00 88.62 89 ASP A CA 1
ATOM 726 C C . ASP A 1 89 ? -16.867 2.601 14.228 1.00 88.62 89 ASP A C 1
ATOM 728 O O . ASP A 1 89 ? -17.127 1.796 13.342 1.00 88.62 89 ASP A O 1
ATOM 732 N N . ASN A 1 90 ? -16.030 2.248 15.214 1.00 91.56 90 ASN A N 1
ATOM 733 C CA . ASN A 1 90 ? -15.381 0.922 15.329 1.00 91.56 90 ASN A CA 1
ATOM 734 C C . ASN A 1 90 ? -14.601 0.466 14.073 1.00 91.56 90 ASN A C 1
ATOM 736 O O . ASN A 1 90 ? -14.340 -0.726 13.883 1.00 91.56 90 ASN A O 1
ATOM 740 N N . ILE A 1 91 ? -14.207 1.409 13.216 1.00 96.38 91 ILE A N 1
ATOM 741 C CA . ILE A 1 91 ? -13.457 1.162 11.983 1.00 96.38 91 ILE A CA 1
ATOM 742 C C . ILE A 1 91 ? -12.013 1.597 12.181 1.00 96.38 91 ILE A C 1
ATOM 744 O O . ILE A 1 91 ? -11.751 2.723 12.605 1.00 96.38 91 ILE A O 1
ATOM 748 N N . TYR A 1 92 ? -11.059 0.712 11.886 1.00 96.81 92 TYR A N 1
ATOM 749 C CA . TYR A 1 92 ? -9.636 1.048 11.959 1.00 96.81 92 TYR A CA 1
ATOM 750 C C . TYR A 1 92 ? -9.075 1.100 10.546 1.00 96.81 92 TYR A C 1
ATOM 752 O O . TYR A 1 92 ? -9.255 0.158 9.773 1.00 96.81 92 TYR A O 1
ATOM 760 N N . ILE A 1 93 ? -8.374 2.177 10.214 1.00 97.31 93 ILE A N 1
ATOM 761 C CA . ILE A 1 93 ? -7.708 2.346 8.926 1.00 97.31 93 ILE A CA 1
ATOM 762 C C . ILE A 1 93 ? -6.206 2.276 9.152 1.00 97.31 93 ILE A C 1
ATOM 764 O O . ILE A 1 93 ? -5.645 3.060 9.907 1.00 97.31 93 ILE A O 1
ATOM 768 N N . PHE A 1 94 ? -5.559 1.331 8.486 1.00 96.50 94 PHE A N 1
ATOM 769 C CA . PHE A 1 94 ? -4.131 1.091 8.593 1.00 96.50 94 PHE A CA 1
ATOM 770 C C . PHE A 1 94 ? -3.446 1.304 7.251 1.00 96.50 94 PHE A C 1
ATOM 772 O O . PHE A 1 94 ? -3.832 0.681 6.264 1.00 96.50 94 PHE A O 1
ATOM 779 N N . LEU A 1 95 ? -2.405 2.126 7.233 1.00 95.25 95 LEU A N 1
ATOM 780 C CA . LEU A 1 95 ? -1.495 2.329 6.117 1.00 95.25 95 LEU A CA 1
ATOM 781 C C . LEU A 1 95 ? -0.194 1.581 6.396 1.00 95.25 95 LEU A C 1
ATOM 783 O O . LEU A 1 95 ? 0.414 1.755 7.450 1.00 95.25 95 LEU A O 1
ATOM 787 N N . SER A 1 96 ? 0.257 0.780 5.436 1.00 92.44 96 SER A N 1
ATOM 788 C CA . SER A 1 96 ? 1.581 0.168 5.455 1.00 92.44 96 SER A CA 1
ATOM 789 C C . SER A 1 96 ? 2.376 0.646 4.254 1.00 92.44 96 SER A C 1
ATOM 791 O O . SER A 1 96 ? 1.937 0.524 3.107 1.00 92.44 96 SER A O 1
ATOM 793 N N . CYS A 1 97 ? 3.545 1.199 4.545 1.00 89.31 97 CYS A N 1
ATOM 794 C CA . CYS A 1 97 ? 4.465 1.758 3.580 1.00 89.31 97 CYS A CA 1
ATOM 795 C C . CYS A 1 97 ? 5.740 0.912 3.533 1.00 89.31 97 CYS A C 1
ATOM 797 O O . CYS A 1 97 ? 6.417 0.705 4.544 1.00 89.31 97 CYS A O 1
ATOM 799 N N . ASP A 1 98 ? 6.071 0.441 2.337 1.00 84.38 98 ASP A N 1
ATOM 800 C CA . ASP A 1 98 ? 7.374 -0.113 2.018 1.00 84.38 98 ASP A CA 1
ATOM 801 C C . ASP A 1 98 ? 8.214 0.978 1.348 1.00 84.38 98 ASP A C 1
ATOM 803 O O . ASP A 1 98 ? 8.080 1.274 0.159 1.00 84.38 98 ASP A O 1
ATOM 807 N N . VAL A 1 99 ? 9.106 1.562 2.145 1.00 80.06 99 VAL A N 1
ATOM 808 C CA . VAL A 1 99 ? 10.052 2.610 1.738 1.00 80.06 99 VAL A CA 1
ATOM 809 C C . VAL A 1 99 ? 10.868 2.221 0.501 1.00 80.06 99 VAL A C 1
ATOM 811 O O . VAL A 1 99 ? 11.161 3.058 -0.351 1.00 80.06 99 VAL A O 1
ATOM 814 N N . TYR A 1 100 ? 11.245 0.948 0.380 1.00 78.31 100 TYR A N 1
ATOM 815 C CA . TYR A 1 100 ? 12.111 0.482 -0.701 1.00 78.31 100 TYR A CA 1
ATOM 816 C C . TYR A 1 100 ? 11.321 -0.009 -1.910 1.00 78.31 100 TYR A C 1
ATOM 818 O O . TYR A 1 100 ? 11.864 -0.115 -3.011 1.00 78.31 100 TYR A O 1
ATOM 826 N N . SER A 1 101 ? 10.051 -0.352 -1.717 1.00 78.38 101 SER A N 1
ATOM 827 C CA . SER A 1 101 ? 9.171 -0.861 -2.759 1.00 78.38 101 SER A CA 1
ATOM 828 C C . SER A 1 101 ? 7.753 -0.296 -2.638 1.00 78.38 101 SER A C 1
ATOM 830 O O . SER A 1 101 ? 6.823 -1.052 -2.349 1.00 78.38 101 SER A O 1
ATOM 832 N N . PRO A 1 102 ? 7.543 0.996 -2.969 1.00 80.62 102 PRO A N 1
ATOM 833 C CA . PRO A 1 102 ? 6.246 1.666 -2.828 1.00 80.62 102 PRO A CA 1
ATOM 834 C C . PRO A 1 102 ? 5.084 0.978 -3.558 1.00 80.62 102 PRO A C 1
ATOM 836 O O . PRO A 1 102 ? 3.923 1.150 -3.200 1.00 80.62 102 PRO A O 1
ATOM 839 N N . GLN A 1 103 ? 5.368 0.156 -4.572 1.00 76.44 103 GLN A N 1
ATOM 840 C CA . GLN A 1 103 ? 4.360 -0.667 -5.246 1.00 76.44 103 GLN A CA 1
ATOM 841 C C . GLN A 1 103 ? 3.694 -1.721 -4.342 1.00 76.44 103 GLN A C 1
ATOM 843 O O . GLN A 1 103 ? 2.663 -2.273 -4.724 1.00 76.44 103 GLN A O 1
ATOM 848 N N . TYR A 1 104 ? 4.293 -2.034 -3.190 1.00 83.56 104 TYR A N 1
ATOM 849 C CA . TYR A 1 104 ? 3.736 -2.927 -2.172 1.00 83.56 104 TYR A CA 1
ATOM 850 C C . TYR A 1 104 ? 3.037 -2.169 -1.044 1.00 83.56 104 TYR A C 1
ATOM 852 O O . TYR A 1 104 ? 2.555 -2.802 -0.108 1.00 83.56 104 TYR A O 1
ATOM 860 N N . ASN A 1 105 ? 2.934 -0.840 -1.136 1.00 90.25 105 ASN A N 1
ATOM 861 C CA . ASN A 1 105 ? 2.141 -0.064 -0.196 1.00 90.25 105 ASN A CA 1
ATOM 862 C C . ASN A 1 105 ? 0.694 -0.540 -0.231 1.00 90.25 105 ASN A C 1
ATOM 864 O O . ASN A 1 105 ? 0.107 -0.721 -1.305 1.00 90.25 105 ASN A O 1
ATOM 868 N N . PHE A 1 106 ? 0.101 -0.706 0.942 1.00 93.31 106 PHE A N 1
ATOM 869 C CA . PHE A 1 106 ? -1.286 -1.119 1.056 1.00 93.31 106 PHE A CA 1
ATOM 870 C C . PHE A 1 106 ? -1.978 -0.406 2.208 1.00 93.31 106 PHE A C 1
ATOM 872 O O . PHE A 1 106 ? -1.356 0.039 3.172 1.00 93.31 106 PHE A O 1
ATOM 879 N N . LEU A 1 107 ? -3.298 -0.350 2.104 1.00 96.19 107 LEU A N 1
ATOM 880 C CA . LEU A 1 107 ? -4.190 0.062 3.170 1.00 96.19 107 LEU A CA 1
ATOM 881 C C . LEU A 1 107 ? -5.092 -1.098 3.567 1.00 96.19 107 LEU A C 1
ATOM 883 O O . LEU A 1 107 ? -5.559 -1.856 2.714 1.00 96.19 107 LEU A O 1
ATOM 887 N N . ARG A 1 108 ? -5.360 -1.217 4.866 1.00 97.50 108 ARG A N 1
ATOM 888 C CA . ARG A 1 108 ? -6.364 -2.121 5.418 1.00 97.50 108 ARG A CA 1
ATOM 889 C C . ARG A 1 108 ? -7.414 -1.367 6.210 1.00 97.50 108 ARG A C 1
ATOM 891 O O . ARG A 1 108 ? -7.080 -0.483 6.988 1.00 97.50 108 ARG A O 1
ATOM 898 N N . ILE A 1 109 ? -8.667 -1.763 6.033 1.00 97.88 109 ILE A N 1
ATOM 899 C CA . ILE A 1 109 ? -9.797 -1.297 6.835 1.00 97.88 109 ILE A CA 1
ATOM 900 C C . ILE A 1 109 ? -10.292 -2.482 7.652 1.00 97.88 109 ILE A C 1
ATOM 902 O O . ILE A 1 109 ? -10.721 -3.480 7.070 1.00 97.88 109 ILE A O 1
ATOM 906 N N . TYR A 1 110 ? -10.216 -2.373 8.973 1.00 97.50 110 TYR A N 1
ATOM 907 C CA . TYR A 1 110 ? -10.732 -3.349 9.927 1.00 97.50 110 TYR A CA 1
ATOM 908 C C . TYR A 1 110 ? -12.089 -2.869 10.430 1.00 97.50 110 TYR A C 1
ATOM 910 O O . TYR A 1 110 ? -12.226 -1.698 10.773 1.00 97.50 110 TYR A O 1
ATOM 918 N N . TYR A 1 111 ? -13.084 -3.749 10.446 1.00 97.31 111 TYR A N 1
ATOM 919 C CA . TYR A 1 111 ? -14.464 -3.392 10.780 1.00 97.31 111 TYR A CA 1
ATOM 920 C C . TYR A 1 111 ? -15.228 -4.605 11.321 1.00 97.31 111 TYR A C 1
ATOM 922 O O . TYR A 1 111 ? -14.863 -5.755 11.047 1.00 97.31 111 TYR A O 1
ATOM 930 N N . THR A 1 112 ? -16.297 -4.375 12.085 1.00 95.75 112 THR A N 1
ATOM 931 C CA . THR A 1 112 ? -17.192 -5.463 12.506 1.00 95.75 112 THR A CA 1
ATOM 932 C C . THR A 1 112 ? -18.229 -5.753 11.418 1.00 95.75 112 THR A C 1
ATOM 934 O O . THR A 1 112 ? -18.335 -5.029 10.431 1.00 95.75 112 THR A O 1
ATOM 937 N N . ALA A 1 113 ? -19.008 -6.828 11.550 1.00 94.25 113 ALA A N 1
ATOM 938 C CA . ALA A 1 113 ? -20.065 -7.119 10.580 1.00 94.25 113 ALA A CA 1
ATOM 939 C C . ALA A 1 113 ? -21.117 -5.992 10.489 1.00 94.25 113 ALA A C 1
ATOM 941 O O . ALA A 1 113 ? -21.677 -5.776 9.412 1.00 94.25 113 ALA A O 1
ATOM 942 N N . THR A 1 114 ? -21.341 -5.262 11.586 1.00 95.06 114 THR A N 1
ATOM 943 C CA . THR A 1 114 ? -22.314 -4.168 11.684 1.00 95.06 114 THR A CA 1
ATOM 944 C C . THR A 1 114 ? -21.932 -2.992 10.784 1.00 95.06 114 THR A C 1
ATOM 946 O O . THR A 1 114 ? -22.765 -2.498 10.028 1.00 95.06 114 THR A O 1
ATOM 949 N N . GLU A 1 115 ? -20.658 -2.592 10.764 1.00 95.94 115 GLU A N 1
ATOM 950 C CA . GLU A 1 115 ? -20.195 -1.419 10.007 1.00 95.94 115 GLU A CA 1
ATOM 951 C C . GLU A 1 115 ? -19.748 -1.745 8.574 1.00 95.94 115 GLU A C 1
ATOM 953 O O . GLU A 1 115 ? -19.112 -0.932 7.902 1.00 95.94 115 GLU A O 1
ATOM 958 N N . LYS A 1 116 ? -20.109 -2.923 8.050 1.00 96.12 116 LYS A N 1
ATOM 959 C CA . LYS A 1 116 ? -19.728 -3.363 6.698 1.00 96.12 116 LYS A CA 1
ATOM 960 C C . LYS A 1 116 ? -20.078 -2.351 5.606 1.00 96.12 116 LYS A C 1
ATOM 962 O O . LYS A 1 116 ? -19.263 -2.120 4.714 1.00 96.12 116 LYS A O 1
ATOM 967 N N . GLY A 1 117 ? -21.278 -1.769 5.655 1.00 97.00 117 GLY A N 1
ATOM 968 C CA . GLY A 1 117 ? -21.721 -0.789 4.656 1.00 97.00 117 GLY A CA 1
ATOM 969 C C . GLY A 1 117 ? -20.814 0.442 4.621 1.00 97.00 117 GLY A C 1
ATOM 970 O O . GLY A 1 117 ? -20.340 0.837 3.557 1.00 97.00 117 GLY A O 1
ATOM 971 N N . GLN A 1 118 ? -20.494 0.975 5.797 1.00 96.50 118 GLN A N 1
ATOM 972 C CA . GLN A 1 118 ? -19.650 2.153 5.949 1.00 96.50 118 GLN A CA 1
ATOM 973 C C . GLN A 1 118 ? -18.180 1.863 5.608 1.00 96.50 118 GLN A C 1
ATOM 975 O O . GLN A 1 118 ? -17.540 2.635 4.898 1.00 96.50 118 GLN A O 1
ATOM 980 N N . ALA A 1 119 ? -17.655 0.705 6.021 1.00 96.75 119 ALA A N 1
ATOM 981 C CA . ALA A 1 119 ? -16.308 0.273 5.656 1.00 96.75 119 ALA A CA 1
ATOM 982 C C . ALA A 1 119 ? -16.135 0.148 4.131 1.00 96.75 119 ALA A C 1
ATOM 984 O O . ALA A 1 119 ? -15.106 0.552 3.583 1.00 96.75 119 ALA A O 1
ATOM 985 N N . LEU A 1 120 ? -17.151 -0.368 3.427 1.00 97.62 120 LEU A N 1
ATOM 986 C CA . LEU A 1 120 ? -17.163 -0.422 1.962 1.00 97.62 120 LEU A CA 1
ATOM 987 C C . LEU A 1 120 ? -17.234 0.971 1.333 1.00 97.62 120 LEU A C 1
ATOM 989 O O . LEU A 1 120 ? -16.573 1.212 0.323 1.00 97.62 120 LEU A O 1
ATOM 993 N N . GLU A 1 121 ? -18.001 1.891 1.914 1.00 96.88 121 GLU A N 1
ATOM 994 C CA . GLU A 1 121 ? -18.053 3.279 1.458 1.00 96.88 121 GLU A CA 1
ATOM 995 C C . GLU A 1 121 ? -16.674 3.947 1.547 1.00 96.88 121 GLU A C 1
ATOM 997 O O . GLU A 1 121 ? -16.165 4.447 0.539 1.00 96.88 121 GLU A O 1
ATOM 1002 N N . TYR A 1 122 ? -16.016 3.868 2.707 1.00 96.25 122 TYR A N 1
ATOM 1003 C CA . TYR A 1 122 ? -14.663 4.396 2.899 1.00 96.25 122 TYR A CA 1
ATOM 1004 C C . TYR A 1 122 ? -13.661 3.727 1.960 1.00 96.25 122 TYR A C 1
ATOM 1006 O O . TYR A 1 122 ? -12.871 4.408 1.303 1.00 96.25 122 TYR A O 1
ATOM 1014 N N . GLY A 1 123 ? -13.735 2.401 1.818 1.00 96.12 123 GLY A N 1
ATOM 1015 C CA . GLY A 1 123 ? -12.912 1.655 0.871 1.00 96.12 123 GLY A CA 1
ATOM 1016 C C . GLY A 1 123 ? -13.088 2.147 -0.568 1.00 96.12 123 GLY A C 1
ATOM 1017 O O . GLY A 1 123 ? -12.106 2.348 -1.280 1.00 96.12 123 GLY A O 1
ATOM 1018 N N . ASN A 1 124 ? -14.319 2.423 -1.001 1.00 96.06 124 ASN A N 1
ATOM 1019 C CA . ASN A 1 124 ? -14.595 2.945 -2.340 1.00 96.06 124 ASN A CA 1
ATOM 1020 C C . ASN A 1 124 ? -14.048 4.361 -2.561 1.00 96.06 124 ASN A C 1
ATOM 1022 O O . ASN A 1 124 ? -13.624 4.680 -3.676 1.00 96.06 124 ASN A O 1
ATOM 1026 N N . GLN A 1 125 ? -14.044 5.205 -1.529 1.00 95.75 125 GLN A N 1
ATOM 1027 C CA . GLN A 1 125 ? -13.437 6.535 -1.587 1.00 95.75 125 GLN A CA 1
ATOM 1028 C C . GLN A 1 125 ? -11.907 6.432 -1.675 1.00 95.75 125 GLN A C 1
ATOM 1030 O O . GLN A 1 125 ? -11.306 6.981 -2.600 1.00 95.75 125 GLN A O 1
ATOM 1035 N N . LEU A 1 126 ? -11.290 5.644 -0.790 1.00 94.62 126 LEU A N 1
ATOM 1036 C CA . LEU A 1 126 ? -9.836 5.475 -0.694 1.00 94.62 126 LEU A CA 1
ATOM 1037 C C . LEU A 1 126 ? -9.235 4.746 -1.898 1.00 94.62 126 LEU A C 1
ATOM 1039 O O . LEU A 1 126 ? -8.154 5.101 -2.361 1.00 94.62 126 LEU A O 1
ATOM 1043 N N . ARG A 1 127 ? -9.952 3.782 -2.490 1.00 92.06 127 ARG A N 1
ATOM 1044 C CA . ARG A 1 127 ? -9.495 3.082 -3.702 1.00 92.06 127 ARG A CA 1
ATOM 1045 C C . ARG A 1 127 ? -9.252 4.038 -4.873 1.00 92.06 127 ARG A C 1
ATOM 1047 O O . ARG A 1 127 ? -8.440 3.744 -5.740 1.00 92.06 127 ARG A O 1
ATOM 1054 N N . LYS A 1 128 ? -9.907 5.203 -4.921 1.00 91.25 128 LYS A N 1
ATOM 1055 C CA . LYS A 1 128 ? -9.657 6.206 -5.976 1.00 91.25 128 LYS A CA 1
ATOM 1056 C C . LYS A 1 128 ? -8.236 6.784 -5.917 1.00 91.25 128 LYS A C 1
ATOM 1058 O O . LYS A 1 128 ? -7.779 7.348 -6.906 1.00 91.25 128 LYS A O 1
ATOM 1063 N N . LEU A 1 129 ? -7.545 6.614 -4.790 1.00 90.06 129 LEU A N 1
ATOM 1064 C CA . LEU A 1 129 ? -6.183 7.082 -4.536 1.00 90.06 129 LEU A CA 1
ATOM 1065 C C . LEU A 1 129 ? -5.123 6.008 -4.833 1.00 90.06 129 LEU A C 1
ATOM 1067 O O . LEU A 1 129 ? -3.941 6.214 -4.561 1.00 90.06 129 LEU A O 1
ATOM 1071 N N . THR A 1 130 ? -5.514 4.864 -5.409 1.00 84.75 130 THR A N 1
ATOM 1072 C CA . THR A 1 130 ? -4.550 3.867 -5.888 1.00 84.75 130 THR A CA 1
ATOM 1073 C C . THR A 1 130 ? -3.714 4.432 -7.026 1.00 84.75 130 THR A C 1
ATOM 1075 O O . THR A 1 130 ? -4.242 5.029 -7.972 1.00 84.75 130 THR A O 1
ATOM 1078 N N . ILE A 1 131 ? -2.414 4.171 -6.984 1.00 80.81 131 ILE A N 1
ATOM 1079 C CA . ILE A 1 131 ? -1.508 4.467 -8.083 1.00 80.81 131 ILE A CA 1
ATOM 1080 C C . ILE A 1 131 ? -1.867 3.507 -9.217 1.00 80.81 131 ILE A C 1
ATOM 1082 O O . ILE A 1 131 ? -1.896 2.287 -9.048 1.00 80.81 131 ILE A O 1
ATOM 1086 N N . ARG A 1 132 ? -2.167 4.026 -10.410 1.00 68.81 132 ARG A N 1
ATOM 1087 C CA . ARG A 1 132 ? -2.344 3.148 -11.572 1.00 68.81 132 ARG A CA 1
ATOM 1088 C C . ARG A 1 132 ? -0.999 2.509 -11.887 1.00 68.81 132 ARG A C 1
ATOM 1090 O O . ARG A 1 132 ? -0.004 3.220 -12.020 1.00 68.81 132 ARG A O 1
ATOM 1097 N N . LYS A 1 133 ? -0.961 1.180 -12.044 1.00 58.69 133 LYS A N 1
ATOM 1098 C CA . LYS A 1 133 ? 0.230 0.500 -12.569 1.00 58.69 133 LYS A CA 1
ATOM 1099 C C . LYS A 1 133 ? 0.552 1.106 -13.931 1.00 58.69 133 LYS A C 1
ATOM 1101 O O . LYS A 1 133 ? -0.147 0.863 -14.911 1.00 58.69 133 LYS A O 1
ATOM 1106 N N . SER A 1 134 ? 1.609 1.908 -13.975 1.00 52.56 134 SER A N 1
ATOM 1107 C CA . SER A 1 134 ? 2.246 2.285 -15.223 1.00 52.56 134 SER A CA 1
ATOM 1108 C C . SER A 1 134 ? 2.644 0.994 -15.936 1.00 52.56 134 SER A C 1
ATOM 1110 O O . SER A 1 134 ? 3.456 0.220 -15.424 1.00 52.56 134 SER A O 1
ATOM 1112 N N . LEU A 1 135 ? 2.064 0.747 -17.113 1.00 50.22 135 LEU A N 1
ATOM 1113 C CA . LEU A 1 135 ? 2.445 -0.374 -17.981 1.00 50.22 135 LEU A CA 1
ATOM 1114 C C . LEU A 1 135 ? 3.943 -0.343 -18.349 1.00 50.22 135 LEU A C 1
ATOM 1116 O O . LEU A 1 135 ? 4.466 -1.357 -18.803 1.00 50.22 135 LEU A O 1
ATOM 1120 N N . LEU A 1 136 ? 4.628 0.785 -18.115 1.00 48.12 136 LEU A N 1
ATOM 1121 C CA . LEU A 1 136 ? 6.044 1.004 -18.418 1.00 48.12 136 LEU A CA 1
ATOM 1122 C C . LEU A 1 136 ? 6.999 0.281 -17.445 1.00 48.12 136 LEU A C 1
ATOM 1124 O O . LEU A 1 136 ? 8.171 0.115 -17.765 1.00 48.12 136 LEU A O 1
ATOM 1128 N N . ASN A 1 137 ? 6.527 -0.217 -16.294 1.00 51.12 137 ASN A N 1
ATOM 1129 C CA . ASN A 1 137 ? 7.374 -0.850 -15.264 1.00 51.12 137 ASN A CA 1
ATOM 1130 C C . ASN A 1 137 ? 7.625 -2.359 -15.475 1.00 51.12 137 ASN A C 1
ATOM 1132 O O . ASN A 1 137 ? 7.797 -3.107 -14.510 1.00 51.12 137 ASN A O 1
ATOM 1136 N N . LYS A 1 138 ? 7.637 -2.842 -16.723 1.00 63.00 138 LYS A N 1
ATOM 1137 C CA . LYS A 1 138 ? 7.933 -4.258 -17.021 1.00 63.00 138 LYS A CA 1
ATOM 1138 C C . LYS A 1 138 ? 9.427 -4.584 -17.010 1.00 63.00 138 LYS A C 1
ATOM 1140 O O . LYS A 1 138 ? 9.785 -5.750 -16.879 1.00 63.00 138 LYS A O 1
ATOM 1145 N N . PHE A 1 139 ? 10.294 -3.578 -17.127 1.00 74.56 139 PHE A N 1
ATOM 1146 C CA . PHE A 1 139 ? 11.741 -3.771 -17.125 1.00 74.56 139 PHE A CA 1
ATOM 1147 C C . PHE A 1 139 ? 12.338 -3.475 -15.749 1.00 74.56 139 PHE A C 1
ATOM 1149 O O . PHE A 1 139 ? 12.177 -2.379 -15.209 1.00 74.56 139 PHE A O 1
ATOM 1156 N N . LYS A 1 140 ? 13.061 -4.449 -15.192 1.00 78.69 140 LYS A N 1
ATOM 1157 C CA . LYS A 1 140 ? 13.807 -4.301 -13.941 1.00 78.69 140 LYS A CA 1
ATOM 1158 C C . LYS A 1 140 ? 15.246 -4.744 -14.157 1.00 78.69 140 LYS A C 1
ATOM 1160 O O . LYS A 1 140 ? 15.495 -5.777 -14.771 1.00 78.69 140 LYS A O 1
ATOM 1165 N N . LEU A 1 141 ? 16.184 -3.966 -13.637 1.00 81.69 141 LEU A N 1
ATOM 1166 C CA . LEU A 1 141 ? 17.594 -4.323 -13.616 1.00 81.69 141 LEU A CA 1
ATOM 1167 C C . LEU A 1 141 ? 17.886 -5.121 -12.348 1.00 81.69 141 LEU A C 1
ATOM 1169 O O . LEU A 1 141 ? 17.572 -4.665 -11.251 1.00 81.69 141 LEU A O 1
ATOM 1173 N N . ILE A 1 142 ? 18.519 -6.282 -12.487 1.00 86.88 142 ILE A N 1
ATOM 1174 C CA . ILE A 1 142 ? 19.088 -6.989 -11.339 1.00 86.88 142 ILE A CA 1
ATOM 1175 C C . ILE A 1 142 ? 20.390 -6.279 -10.968 1.00 86.88 142 ILE A C 1
ATOM 1177 O O . ILE A 1 142 ? 21.281 -6.118 -11.799 1.00 86.88 142 ILE A O 1
ATOM 1181 N N . THR A 1 143 ? 20.484 -5.828 -9.724 1.00 83.12 143 THR A N 1
ATOM 1182 C CA . THR A 1 143 ? 21.654 -5.131 -9.182 1.00 83.12 143 THR A CA 1
ATOM 1183 C C . THR A 1 143 ? 22.055 -5.753 -7.856 1.00 83.12 143 THR A C 1
ATOM 1185 O O . THR A 1 143 ? 21.251 -6.427 -7.218 1.00 83.12 143 THR A O 1
ATOM 1188 N N . HIS A 1 144 ? 23.294 -5.531 -7.434 1.00 83.62 144 HIS A N 1
ATOM 1189 C CA . HIS A 1 144 ? 23.753 -5.936 -6.114 1.00 83.62 144 HIS A CA 1
ATOM 1190 C C . HIS A 1 144 ? 23.676 -4.741 -5.157 1.00 83.62 144 HIS A C 1
ATOM 1192 O O . HIS A 1 144 ? 24.233 -3.682 -5.447 1.00 83.62 144 HIS A O 1
ATOM 1198 N N . SER A 1 145 ? 22.991 -4.902 -4.025 1.00 72.62 145 SER A N 1
ATOM 1199 C CA . SER A 1 145 ? 22.907 -3.897 -2.964 1.00 72.62 145 SER A CA 1
ATOM 1200 C C . SER A 1 145 ? 22.931 -4.573 -1.598 1.00 72.62 145 SER A C 1
ATOM 1202 O O . SER A 1 145 ? 22.155 -5.493 -1.346 1.00 72.62 145 SER A O 1
ATOM 1204 N N . ARG A 1 146 ? 23.832 -4.121 -0.714 1.00 74.06 146 ARG A N 1
ATOM 1205 C CA . ARG A 1 146 ? 23.978 -4.611 0.673 1.00 74.06 146 ARG A CA 1
ATOM 1206 C C . ARG A 1 146 ? 23.994 -6.149 0.788 1.00 74.06 146 ARG A C 1
ATOM 1208 O O . ARG A 1 146 ? 23.276 -6.714 1.607 1.00 74.06 146 ARG A O 1
ATOM 1215 N N . GLY A 1 147 ? 24.769 -6.826 -0.062 1.00 81.38 147 GLY A N 1
ATOM 1216 C CA . GLY A 1 147 ? 24.899 -8.291 -0.044 1.00 81.38 147 GLY A CA 1
ATOM 1217 C C . GLY A 1 147 ? 23.746 -9.057 -0.703 1.00 81.38 147 GLY A C 1
ATOM 1218 O O . GLY A 1 147 ? 23.757 -10.282 -0.695 1.00 81.38 147 GLY A O 1
ATOM 1219 N N . ASN A 1 148 ? 22.752 -8.364 -1.265 1.00 73.81 148 ASN A N 1
ATOM 1220 C CA . ASN A 1 148 ? 21.564 -8.969 -1.858 1.00 73.81 148 ASN A CA 1
ATOM 1221 C C . ASN A 1 148 ? 21.414 -8.588 -3.333 1.00 73.81 148 ASN A C 1
ATOM 1223 O O . ASN A 1 148 ? 21.822 -7.505 -3.764 1.00 73.81 148 ASN A O 1
ATOM 1227 N N . LEU A 1 149 ? 20.776 -9.469 -4.104 1.00 84.81 149 LEU A N 1
ATOM 1228 C CA . LEU A 1 149 ? 20.303 -9.143 -5.445 1.00 84.81 149 LEU A CA 1
ATOM 1229 C C . LEU A 1 149 ? 18.969 -8.408 -5.334 1.00 84.81 149 LEU A C 1
ATOM 1231 O O . LEU A 1 149 ? 17.992 -8.947 -4.821 1.00 84.81 149 LEU A O 1
ATOM 1235 N N . VAL A 1 150 ? 18.930 -7.173 -5.823 1.00 80.75 150 VAL A N 1
ATOM 1236 C CA . VAL A 1 150 ? 17.739 -6.322 -5.796 1.00 80.75 150 VAL A CA 1
ATOM 1237 C C . VAL A 1 150 ? 17.331 -5.921 -7.206 1.00 80.75 150 VAL A C 1
ATOM 1239 O O . VAL A 1 150 ? 18.169 -5.660 -8.074 1.00 80.75 150 VAL A O 1
ATOM 1242 N N . LEU A 1 151 ? 16.021 -5.860 -7.433 1.00 81.00 151 LEU A N 1
ATOM 1243 C CA . LEU A 1 151 ? 15.441 -5.409 -8.691 1.00 81.00 151 LEU A CA 1
ATOM 1244 C C . LEU A 1 151 ? 15.240 -3.893 -8.659 1.00 81.00 151 LEU A C 1
ATOM 1246 O O . LEU A 1 151 ? 14.417 -3.390 -7.898 1.00 81.00 151 LEU A O 1
ATOM 1250 N N . LYS A 1 152 ? 15.949 -3.170 -9.522 1.00 75.06 152 LYS A N 1
ATOM 1251 C CA . LYS A 1 152 ? 15.826 -1.721 -9.676 1.00 75.06 152 LYS A CA 1
ATOM 1252 C C . LYS A 1 152 ? 14.985 -1.388 -10.905 1.00 75.06 152 LYS A C 1
ATOM 1254 O O . LYS A 1 152 ? 15.338 -1.764 -12.024 1.00 75.06 152 LYS A O 1
ATOM 1259 N N . SER A 1 153 ? 13.887 -0.665 -10.703 1.00 72.38 153 SER A N 1
ATOM 1260 C CA . SER A 1 153 ? 13.123 -0.069 -11.804 1.00 72.38 153 SER A CA 1
ATOM 1261 C C . SER A 1 153 ? 13.951 1.035 -12.466 1.00 72.38 153 SER A C 1
ATOM 1263 O O . SER A 1 153 ? 14.621 1.812 -11.783 1.00 72.38 153 SER A O 1
ATOM 1265 N N . LEU A 1 154 ? 13.919 1.102 -13.795 1.00 69.88 154 LEU A N 1
ATOM 1266 C CA . LEU A 1 154 ? 14.578 2.152 -14.569 1.00 69.88 154 LEU A CA 1
ATOM 1267 C C . LEU A 1 154 ? 13.519 3.014 -15.243 1.00 69.88 154 LEU A C 1
ATOM 1269 O O . LEU A 1 154 ? 12.723 2.515 -16.035 1.00 69.88 154 LEU A O 1
ATOM 1273 N N . GLU A 1 155 ? 13.546 4.315 -14.970 1.00 64.44 155 GLU A N 1
ATOM 1274 C CA . GLU A 1 155 ? 12.797 5.279 -15.767 1.00 64.44 155 GLU A CA 1
ATOM 1275 C C . GLU A 1 155 ? 13.505 5.458 -17.108 1.00 64.44 155 GLU A C 1
ATOM 1277 O O . GLU A 1 155 ? 14.597 6.025 -17.200 1.00 64.44 155 GLU A O 1
ATOM 1282 N N . LEU A 1 156 ? 12.902 4.924 -18.165 1.00 65.50 156 LEU A N 1
ATOM 1283 C CA . LEU A 1 156 ? 13.458 5.000 -19.506 1.00 65.50 156 LEU A CA 1
ATOM 1284 C C . LEU A 1 156 ? 12.709 6.053 -20.310 1.00 65.50 156 LEU A C 1
ATOM 1286 O O . L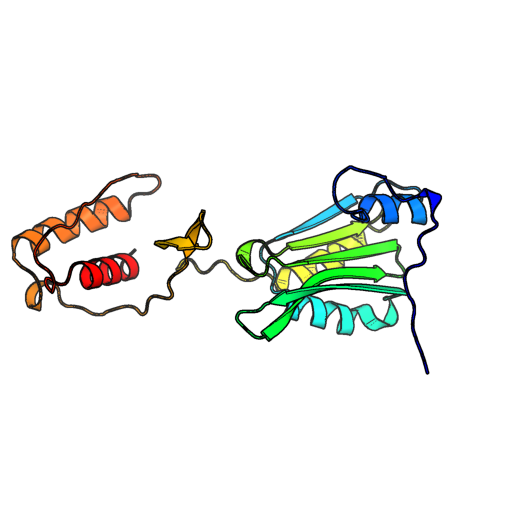EU A 1 156 ? 11.505 5.955 -20.541 1.00 65.50 156 LEU A O 1
ATOM 1290 N N . LYS A 1 157 ? 13.445 7.064 -20.775 1.00 61.31 157 LYS A N 1
ATOM 1291 C CA . LYS A 1 157 ? 12.953 7.975 -21.808 1.00 61.31 157 LYS A CA 1
ATOM 1292 C C . LYS A 1 157 ? 12.983 7.238 -23.143 1.00 61.31 157 LYS A C 1
ATOM 1294 O O . LYS A 1 157 ? 13.991 6.616 -23.481 1.00 61.31 157 LYS A O 1
ATOM 1299 N N . LYS A 1 158 ? 11.888 7.312 -23.901 1.00 61.03 158 LYS A N 1
ATOM 1300 C CA . LYS A 1 158 ? 11.790 6.692 -25.226 1.00 61.03 158 LYS A CA 1
ATOM 1301 C C . LYS A 1 158 ? 12.880 7.265 -26.136 1.00 61.03 158 LYS A C 1
ATOM 1303 O O . LYS A 1 158 ? 12.836 8.443 -26.484 1.00 61.03 158 LYS A O 1
ATOM 1308 N N . ALA A 1 159 ? 13.854 6.441 -26.507 1.00 62.50 159 ALA A N 1
ATOM 1309 C CA . ALA A 1 159 ? 14.859 6.817 -27.489 1.00 62.50 159 ALA A CA 1
ATOM 1310 C C . ALA A 1 159 ? 14.261 6.656 -28.895 1.00 62.50 159 ALA A C 1
ATOM 1312 O O . ALA A 1 159 ? 13.750 5.588 -29.228 1.00 62.50 159 ALA A O 1
ATOM 1313 N N . LYS A 1 160 ? 14.301 7.711 -29.716 1.00 60.47 160 LYS A N 1
ATOM 1314 C CA . LYS A 1 160 ? 14.063 7.606 -31.162 1.00 60.47 160 LYS A CA 1
ATOM 1315 C C . LYS A 1 160 ? 15.421 7.375 -31.819 1.00 60.47 160 LYS A C 1
ATOM 1317 O O . LYS A 1 160 ? 16.223 8.299 -31.871 1.00 60.47 160 LYS A O 1
ATOM 1322 N N . ILE A 1 161 ? 15.698 6.143 -32.237 1.00 65.69 161 ILE A N 1
ATOM 1323 C CA . ILE A 1 161 ? 16.933 5.782 -32.942 1.00 65.69 161 ILE A CA 1
ATOM 1324 C C . ILE A 1 161 ? 16.532 5.103 -34.250 1.00 65.69 161 ILE A C 1
ATOM 1326 O O . ILE A 1 161 ? 15.732 4.168 -34.230 1.00 65.69 161 ILE A O 1
ATOM 1330 N N . GLU A 1 162 ? 17.092 5.560 -35.367 1.00 68.62 162 GLU A N 1
ATOM 1331 C CA . GLU A 1 162 ? 17.012 4.869 -36.656 1.00 68.62 162 GLU A CA 1
ATOM 1332 C C . GLU A 1 162 ? 18.095 3.792 -36.708 1.00 68.62 162 GLU A C 1
ATOM 1334 O O . GLU A 1 162 ? 19.280 4.100 -36.792 1.00 68.62 162 GLU A O 1
ATOM 1339 N N . LEU A 1 163 ? 17.703 2.521 -36.608 1.00 70.81 163 LEU A N 1
ATOM 1340 C CA . LEU A 1 163 ? 18.643 1.402 -36.463 1.00 70.81 163 LEU A CA 1
ATOM 1341 C C . LEU A 1 163 ? 19.692 1.333 -37.578 1.00 70.81 163 LEU A C 1
ATOM 1343 O O . LEU A 1 163 ? 20.860 1.098 -37.279 1.00 70.81 163 LEU A O 1
ATOM 1347 N N . ALA A 1 164 ? 19.284 1.611 -38.817 1.00 68.06 164 ALA A N 1
ATOM 1348 C CA . ALA A 1 164 ? 20.150 1.569 -39.993 1.00 68.06 164 ALA A CA 1
ATOM 1349 C C . ALA A 1 164 ? 21.334 2.551 -39.922 1.00 68.06 164 ALA A C 1
ATOM 1351 O O . ALA A 1 164 ? 22.379 2.288 -40.503 1.00 68.06 164 ALA A O 1
ATOM 1352 N N . ASN A 1 165 ? 21.208 3.653 -39.175 1.00 69.25 165 ASN A N 1
ATOM 1353 C CA . ASN A 1 165 ? 22.259 4.673 -39.098 1.00 69.25 165 ASN A CA 1
ATOM 1354 C C . ASN A 1 165 ? 23.314 4.370 -38.024 1.00 69.25 165 ASN A C 1
ATOM 1356 O O . ASN A 1 165 ? 24.354 5.024 -37.985 1.00 69.25 165 ASN A O 1
ATOM 1360 N N . TYR A 1 166 ? 23.041 3.429 -37.113 1.00 71.38 166 TYR A N 1
ATOM 1361 C CA . TYR A 1 166 ? 23.852 3.231 -35.905 1.00 71.38 166 TYR A CA 1
ATOM 1362 C C . TYR A 1 166 ? 24.275 1.781 -35.659 1.00 71.38 166 TYR A C 1
ATOM 1364 O O . TYR A 1 166 ? 25.069 1.537 -34.748 1.00 71.38 166 TYR A O 1
ATOM 1372 N N . TYR A 1 167 ? 23.757 0.823 -36.430 1.00 78.81 167 TYR A N 1
ATOM 1373 C CA . TYR A 1 167 ? 24.026 -0.601 -36.249 1.00 78.81 167 TYR A CA 1
ATOM 1374 C C . TYR A 1 167 ? 24.284 -1.301 -37.585 1.00 78.81 167 TYR A C 1
ATOM 1376 O O . TYR A 1 167 ? 23.932 -0.801 -38.647 1.00 78.81 167 TYR A O 1
ATOM 1384 N N . ASN A 1 168 ? 24.922 -2.467 -37.513 1.00 77.75 168 ASN A N 1
ATOM 1385 C CA . ASN A 1 168 ? 25.232 -3.311 -38.661 1.00 77.75 168 ASN A CA 1
ATOM 1386 C C . ASN A 1 168 ? 23.984 -3.988 -39.252 1.00 77.75 168 ASN A C 1
ATOM 1388 O O . ASN A 1 168 ? 22.952 -4.135 -38.589 1.00 77.75 168 ASN A O 1
ATOM 1392 N N . GLU A 1 169 ? 24.119 -4.452 -40.494 1.00 77.31 169 GLU A N 1
ATOM 1393 C CA . GLU A 1 169 ? 23.065 -5.132 -41.258 1.00 77.31 169 GLU A CA 1
ATOM 1394 C C . GLU A 1 169 ? 22.525 -6.373 -40.526 1.00 77.31 169 GLU A C 1
ATOM 1396 O O . GLU A 1 169 ? 21.308 -6.528 -40.417 1.00 77.31 169 GLU A O 1
ATOM 1401 N N . ASP A 1 170 ? 23.392 -7.167 -39.882 1.00 79.81 170 ASP A N 1
ATOM 1402 C CA . ASP A 1 170 ? 22.972 -8.356 -39.117 1.00 79.81 170 ASP A CA 1
ATOM 1403 C C . ASP A 1 170 ? 21.964 -8.019 -38.005 1.00 79.81 170 ASP A C 1
ATOM 1405 O O . ASP A 1 170 ? 21.016 -8.767 -37.740 1.00 79.81 170 ASP A O 1
ATOM 1409 N N . LEU A 1 171 ? 22.148 -6.876 -37.327 1.00 81.06 171 LEU A N 1
ATOM 1410 C CA . LEU A 1 171 ? 21.227 -6.453 -36.275 1.00 81.06 171 LEU A CA 1
ATOM 1411 C C . LEU A 1 171 ? 19.903 -5.968 -36.866 1.00 81.06 171 LEU A C 1
ATOM 1413 O O . LEU A 1 171 ? 18.856 -6.179 -36.252 1.00 81.06 171 LEU A O 1
ATOM 1417 N N . CYS A 1 172 ? 19.934 -5.355 -38.051 1.00 80.31 172 CYS A N 1
ATOM 1418 C CA . CYS A 1 172 ? 18.730 -4.930 -38.759 1.00 80.31 172 CYS A CA 1
ATOM 1419 C C . CYS A 1 172 ? 17.854 -6.134 -39.136 1.00 80.31 172 CYS A C 1
ATOM 1421 O O . CYS A 1 172 ? 16.635 -6.071 -38.968 1.00 80.31 172 CYS A O 1
ATOM 1423 N N . GLU A 1 173 ? 18.457 -7.255 -39.542 1.00 83.94 173 GLU A N 1
ATOM 1424 C CA . GLU A 1 173 ? 17.732 -8.502 -39.819 1.00 83.94 173 GLU A CA 1
ATOM 1425 C C . GLU A 1 173 ? 17.207 -9.196 -38.553 1.00 83.94 173 GLU A C 1
ATOM 1427 O O . GLU A 1 173 ? 16.112 -9.775 -38.544 1.00 83.94 173 GLU A O 1
ATOM 1432 N N . LEU A 1 174 ? 17.975 -9.153 -37.460 1.00 85.81 174 LEU A N 1
ATOM 1433 C CA . LEU A 1 174 ? 17.614 -9.802 -36.199 1.00 85.81 174 LEU A CA 1
ATOM 1434 C C . LEU A 1 174 ? 16.534 -9.026 -35.425 1.00 85.81 174 LEU A C 1
ATOM 1436 O O . LEU A 1 174 ? 15.679 -9.631 -34.771 1.00 85.81 174 LEU A O 1
ATOM 1440 N N . HIS A 1 175 ? 16.542 -7.695 -35.514 1.00 88.62 175 HIS A N 1
ATOM 1441 C CA . HIS A 1 175 ? 15.630 -6.799 -34.804 1.00 88.62 175 HIS A CA 1
ATOM 1442 C C . HIS A 1 175 ? 14.139 -7.188 -34.889 1.00 88.62 175 HIS A C 1
ATOM 1444 O O . HIS A 1 175 ? 13.511 -7.334 -33.832 1.00 88.62 175 HIS A O 1
ATOM 1450 N N . PRO A 1 176 ? 13.538 -7.409 -36.078 1.00 88.50 176 PRO A N 1
ATOM 1451 C CA . PRO A 1 176 ? 12.125 -7.776 -36.173 1.00 88.50 176 PRO A CA 1
ATOM 1452 C C . PRO A 1 176 ? 11.818 -9.132 -35.522 1.00 88.50 176 PRO A C 1
ATOM 1454 O O . PRO A 1 176 ? 10.768 -9.283 -34.892 1.00 88.50 176 PRO A O 1
ATOM 1457 N N . LYS A 1 177 ? 12.739 -10.106 -35.608 1.00 88.50 177 LYS A N 1
ATOM 1458 C CA . LYS A 1 177 ? 12.589 -11.424 -34.965 1.00 88.50 177 LYS A CA 1
ATOM 1459 C C . LYS A 1 177 ? 12.585 -11.289 -33.440 1.00 88.50 177 LYS A C 1
ATOM 1461 O O . LYS A 1 177 ? 11.713 -11.851 -32.779 1.00 88.50 177 LYS A O 1
ATOM 1466 N N . MET A 1 178 ? 13.501 -10.484 -32.895 1.00 88.44 178 MET A N 1
ATOM 1467 C CA . MET A 1 178 ? 13.561 -10.196 -31.459 1.00 88.44 178 MET A CA 1
ATOM 1468 C C . MET A 1 178 ? 12.307 -9.480 -30.962 1.00 88.44 178 MET A C 1
ATOM 1470 O O . MET A 1 178 ? 11.737 -9.883 -29.952 1.0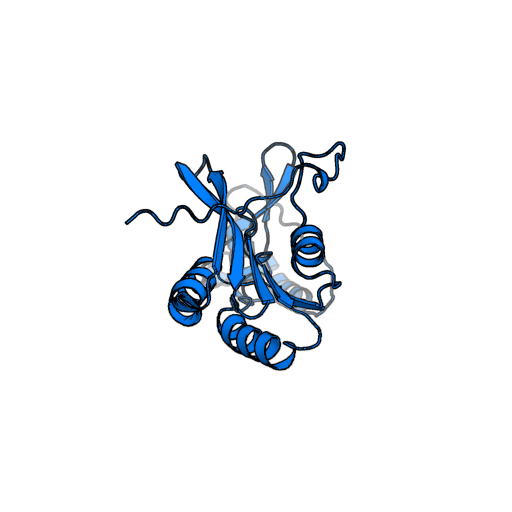0 88.44 178 MET A O 1
ATOM 1474 N N . LEU A 1 179 ? 11.848 -8.439 -31.668 1.00 88.25 179 LEU A N 1
ATOM 1475 C CA . LEU A 1 179 ? 10.635 -7.714 -31.282 1.00 88.25 179 LEU A CA 1
ATOM 1476 C C . LEU A 1 179 ? 9.403 -8.614 -31.275 1.00 88.25 179 LEU A C 1
ATOM 1478 O O . LEU A 1 179 ? 8.567 -8.479 -30.382 1.00 88.25 179 LEU A O 1
ATOM 1482 N N . LYS A 1 180 ? 9.287 -9.521 -32.250 1.00 88.31 180 LYS A N 1
ATOM 1483 C CA . LYS A 1 180 ? 8.191 -10.489 -32.292 1.00 88.31 180 LYS A CA 1
ATOM 1484 C C . LYS A 1 180 ? 8.205 -11.373 -31.043 1.00 88.31 180 LYS A C 1
ATOM 1486 O O . LYS A 1 180 ? 7.207 -11.402 -30.331 1.00 88.31 180 LYS A O 1
ATOM 1491 N N . GLN A 1 181 ? 9.344 -11.991 -30.725 1.00 87.38 181 GLN A N 1
ATOM 1492 C CA . GLN A 1 181 ? 9.478 -12.855 -29.545 1.00 87.38 181 GLN A CA 1
ATOM 1493 C C . GLN A 1 181 ? 9.246 -12.103 -28.225 1.00 87.38 181 GLN A C 1
ATOM 1495 O O . GLN A 1 181 ? 8.552 -12.605 -27.348 1.00 87.38 181 GLN A O 1
ATOM 1500 N N . LEU A 1 182 ? 9.760 -10.876 -28.086 1.00 85.31 182 LEU A N 1
ATOM 1501 C CA . LEU A 1 182 ? 9.575 -10.065 -26.873 1.00 85.31 182 LEU A CA 1
ATOM 1502 C C . LEU A 1 182 ? 8.124 -9.596 -26.664 1.00 85.31 182 LEU A C 1
ATOM 1504 O O . LEU A 1 182 ? 7.741 -9.290 -25.534 1.00 85.31 182 LEU A O 1
ATOM 1508 N N . LYS A 1 183 ? 7.318 -9.506 -27.731 1.00 84.06 183 LYS A N 1
ATOM 1509 C CA . LYS A 1 183 ? 5.897 -9.116 -27.664 1.00 84.06 183 LYS A CA 1
ATOM 1510 C C . LYS A 1 183 ? 4.948 -10.300 -27.482 1.00 84.06 183 LYS A C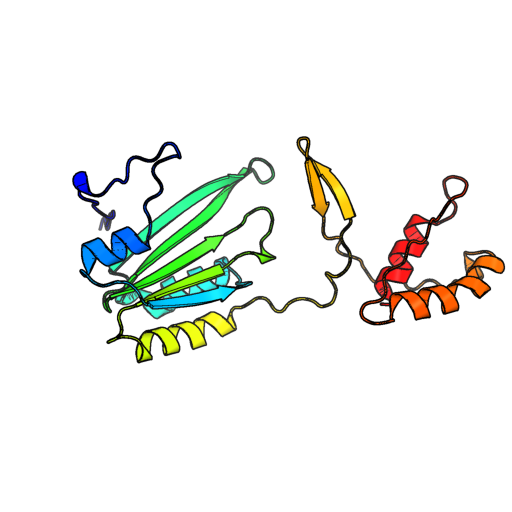 1
ATOM 1512 O O . LYS A 1 183 ? 3.776 -10.086 -27.165 1.00 84.06 183 LYS A O 1
ATOM 1517 N N . GLU A 1 184 ? 5.421 -11.527 -27.675 1.00 86.06 184 GLU A N 1
ATOM 1518 C CA . GLU A 1 184 ? 4.620 -12.729 -27.460 1.00 86.06 184 GLU A CA 1
ATOM 1519 C C . GLU A 1 184 ? 4.280 -12.888 -25.970 1.00 86.06 184 GLU A C 1
ATOM 1521 O O . GLU A 1 184 ? 5.141 -12.868 -25.089 1.00 86.06 184 GLU A O 1
ATOM 1526 N N . LYS A 1 185 ? 2.983 -13.021 -25.665 1.00 79.94 185 LYS A N 1
ATOM 1527 C CA . LYS A 1 185 ? 2.517 -13.195 -24.284 1.00 79.94 185 LYS A CA 1
ATOM 1528 C C . LYS A 1 185 ? 2.996 -14.534 -23.735 1.00 79.94 185 LYS A C 1
ATOM 1530 O O . LYS A 1 185 ? 2.879 -15.549 -24.411 1.00 79.94 185 LYS A O 1
ATOM 1535 N N . ASN A 1 186 ? 3.438 -14.528 -22.478 1.00 76.56 186 ASN A N 1
ATOM 1536 C CA . ASN A 1 186 ? 3.894 -15.716 -21.747 1.00 76.56 186 ASN A CA 1
ATOM 1537 C C . ASN A 1 186 ? 5.059 -16.462 -22.422 1.00 76.56 186 ASN A C 1
ATOM 1539 O O . ASN A 1 186 ? 5.289 -17.626 -22.108 1.00 76.56 186 ASN A O 1
ATOM 1543 N N . ASN A 1 187 ? 5.795 -15.803 -23.324 1.00 79.19 187 ASN A N 1
ATOM 1544 C CA . ASN A 1 187 ? 7.010 -16.360 -23.898 1.00 79.19 187 ASN A CA 1
ATOM 1545 C C . ASN A 1 187 ? 8.222 -15.987 -23.026 1.00 79.19 187 ASN A C 1
ATOM 1547 O O . ASN A 1 187 ? 8.329 -14.862 -22.532 1.00 79.19 187 ASN A O 1
ATOM 1551 N N . SER A 1 188 ? 9.131 -16.937 -22.822 1.00 78.50 188 SER A N 1
ATOM 1552 C CA . SER A 1 188 ? 10.391 -16.743 -22.105 1.00 78.50 188 SER A CA 1
ATOM 1553 C C . SER A 1 188 ? 11.551 -16.929 -23.072 1.00 78.50 188 SER A C 1
ATOM 1555 O O . SER A 1 188 ? 11.588 -17.917 -23.800 1.00 78.50 188 SER A O 1
ATOM 1557 N N . GLY A 1 189 ? 12.525 -16.024 -23.051 1.00 81.44 18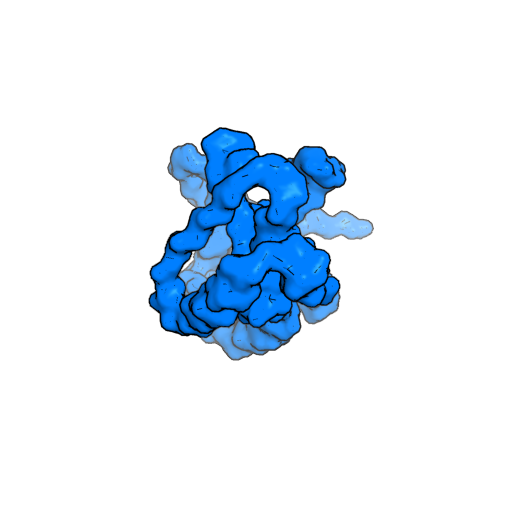9 GLY A N 1
ATOM 1558 C CA . GLY A 1 189 ? 13.695 -16.112 -23.916 1.00 81.44 189 GLY A CA 1
ATOM 1559 C C . GLY A 1 189 ? 14.911 -15.427 -23.310 1.00 81.44 189 GLY A C 1
ATOM 1560 O O . GLY A 1 189 ? 14.784 -14.550 -22.455 1.00 81.44 189 GLY A O 1
ATOM 1561 N N . LEU A 1 190 ? 16.094 -15.836 -23.766 1.00 86.56 190 LEU A N 1
ATOM 1562 C CA . LEU A 1 190 ? 17.373 -15.259 -23.373 1.00 86.56 190 LEU A CA 1
ATOM 1563 C C . LEU A 1 190 ? 18.078 -14.715 -24.614 1.00 86.56 190 LEU A C 1
ATOM 1565 O O . LEU A 1 190 ? 18.393 -15.464 -25.534 1.00 86.56 190 LEU A O 1
ATOM 1569 N N . PHE A 1 191 ? 18.364 -13.415 -24.609 1.00 86.69 191 PHE A N 1
ATOM 1570 C CA . PHE A 1 191 ? 19.196 -12.772 -25.621 1.00 86.69 191 PHE A CA 1
ATOM 1571 C C . PHE A 1 191 ? 20.504 -12.314 -24.987 1.00 86.69 191 PHE A C 1
ATOM 1573 O O . PHE A 1 191 ? 20.491 -11.548 -24.021 1.00 86.69 191 PHE A O 1
ATOM 1580 N N . LEU A 1 192 ? 21.630 -12.761 -25.543 1.00 87.44 192 LEU A N 1
ATOM 1581 C CA . LEU A 1 192 ? 22.960 -12.369 -25.088 1.00 87.44 192 LEU A CA 1
ATOM 1582 C C . LEU A 1 192 ? 23.588 -11.387 -26.078 1.00 87.44 192 LEU A C 1
ATOM 1584 O O . LEU A 1 192 ? 23.918 -11.747 -27.205 1.00 87.44 192 LEU A O 1
ATOM 1588 N N . PHE A 1 193 ? 23.798 -10.150 -25.635 1.00 86.38 193 PHE A N 1
ATOM 1589 C CA . PHE A 1 193 ? 24.525 -9.142 -26.403 1.00 86.38 193 PHE A CA 1
ATOM 1590 C C . PHE A 1 193 ? 25.997 -9.131 -25.985 1.00 86.38 193 PHE A C 1
ATOM 1592 O O . PHE A 1 193 ? 26.326 -8.687 -24.884 1.00 86.38 193 PHE A O 1
ATOM 1599 N N . TYR A 1 194 ? 26.890 -9.565 -26.872 1.00 87.00 194 TYR A N 1
ATOM 1600 C CA . TYR A 1 194 ? 28.341 -9.547 -26.665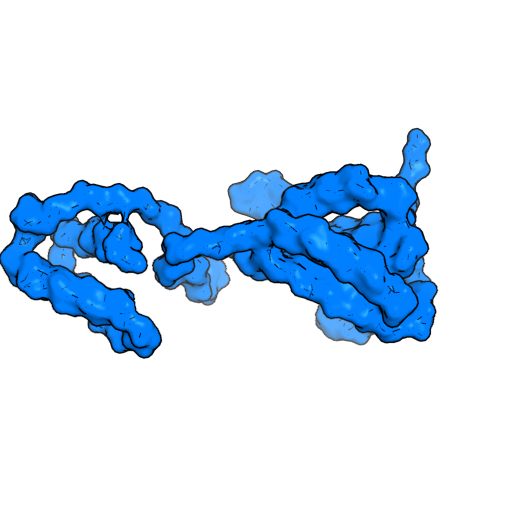 1.00 87.00 194 TYR A CA 1
ATOM 1601 C C . TYR A 1 194 ? 29.038 -8.665 -27.713 1.00 87.00 194 TYR A C 1
ATOM 1603 O O . TYR A 1 194 ? 28.457 -8.315 -28.735 1.00 87.00 194 TYR A O 1
ATOM 1611 N N . GLY A 1 195 ? 30.268 -8.227 -27.433 1.00 84.38 195 GLY A N 1
ATOM 1612 C CA . GLY A 1 195 ? 31.063 -7.393 -28.345 1.00 84.38 195 GLY A CA 1
ATOM 1613 C C . GLY A 1 195 ? 31.877 -6.321 -27.622 1.00 84.38 195 GLY A C 1
ATOM 1614 O O . GLY A 1 195 ? 31.662 -6.072 -26.432 1.00 84.38 195 GLY A O 1
ATOM 1615 N N . LYS A 1 196 ? 32.783 -5.647 -28.343 1.00 86.31 196 LYS A N 1
ATOM 1616 C CA . LYS A 1 196 ? 33.708 -4.640 -27.784 1.00 86.31 196 LYS A CA 1
ATOM 1617 C C . LYS A 1 196 ? 32.977 -3.512 -27.027 1.00 86.31 196 LYS A C 1
ATOM 1619 O O . LYS A 1 196 ? 31.822 -3.209 -27.353 1.00 86.31 196 LYS A O 1
ATOM 1624 N N . PRO A 1 197 ? 33.594 -2.880 -26.014 1.00 87.94 197 PRO A N 1
ATOM 1625 C CA . PRO A 1 197 ? 33.052 -1.671 -25.389 1.00 87.94 197 PRO A CA 1
ATOM 1626 C C . PRO A 1 197 ? 32.739 -0.583 -26.430 1.00 87.94 197 PRO A C 1
ATOM 1628 O O . PRO A 1 197 ? 33.385 -0.519 -27.470 1.00 87.94 197 PRO A O 1
ATOM 1631 N N . GLY A 1 198 ? 31.719 0.243 -26.182 1.00 81.56 198 GLY A N 1
ATOM 1632 C CA . GLY A 1 198 ? 31.335 1.335 -27.093 1.00 81.56 198 GLY A CA 1
ATOM 1633 C C . GLY A 1 198 ? 30.442 0.948 -28.285 1.00 81.56 198 GLY A C 1
ATOM 1634 O O . GLY A 1 198 ? 29.946 1.829 -28.970 1.00 81.56 198 GLY A O 1
ATOM 1635 N N . THR A 1 199 ? 30.132 -0.335 -28.493 1.00 82.75 199 THR A N 1
ATOM 1636 C CA . THR A 1 199 ? 29.297 -0.839 -29.617 1.00 82.75 199 THR A CA 1
ATOM 1637 C C . THR A 1 199 ? 27.777 -0.668 -29.438 1.00 82.75 199 THR A C 1
ATOM 1639 O O . THR A 1 199 ? 26.986 -1.394 -30.026 1.00 82.75 199 THR A O 1
ATOM 1642 N N . GLY A 1 200 ? 27.326 0.236 -28.565 1.00 82.19 200 GLY A N 1
ATOM 1643 C CA . GLY A 1 200 ? 25.899 0.575 -28.452 1.00 82.19 200 GLY A CA 1
ATOM 1644 C C . GLY A 1 200 ? 24.971 -0.462 -27.794 1.00 82.19 200 GLY A C 1
ATOM 1645 O O . GLY A 1 200 ? 23.788 -0.176 -27.653 1.00 82.19 200 GLY A O 1
ATOM 1646 N N . LYS A 1 201 ? 25.458 -1.616 -27.308 1.00 87.69 201 LYS A N 1
ATOM 1647 C CA . LYS A 1 201 ? 24.629 -2.677 -26.674 1.00 87.69 201 LYS A CA 1
ATOM 1648 C C . LYS A 1 201 ? 23.603 -2.155 -25.655 1.00 87.69 201 LYS A C 1
ATOM 1650 O O . LYS A 1 201 ? 22.410 -2.425 -25.765 1.00 87.69 201 LYS A O 1
ATOM 1655 N N . SER A 1 202 ? 24.048 -1.360 -24.679 1.00 85.06 202 SER A N 1
ATOM 1656 C CA . SER A 1 202 ? 23.158 -0.792 -23.656 1.00 85.06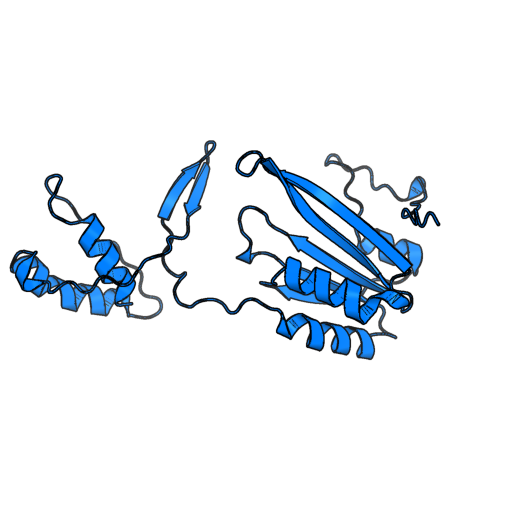 202 SER A CA 1
ATOM 1657 C C . SER A 1 202 ? 22.158 0.211 -24.239 1.00 85.06 202 SER A C 1
ATOM 1659 O O . SER A 1 202 ? 21.049 0.338 -23.726 1.00 85.06 202 SER A O 1
ATOM 1661 N N . SER A 1 203 ? 22.528 0.920 -25.307 1.00 84.50 203 SER A N 1
ATOM 1662 C CA . SER A 1 203 ? 21.636 1.835 -26.026 1.00 84.50 203 SER A CA 1
ATOM 1663 C C . SER A 1 203 ? 20.562 1.069 -26.798 1.00 84.50 203 SER A C 1
ATOM 1665 O O . SER A 1 203 ? 19.397 1.459 -26.758 1.00 84.50 203 SER A O 1
ATOM 1667 N N . TYR A 1 204 ? 20.918 -0.057 -27.419 1.00 86.19 204 TYR A N 1
ATOM 1668 C CA . TYR A 1 204 ? 19.970 -0.931 -28.106 1.00 86.19 204 TYR A CA 1
ATOM 1669 C C . TYR A 1 204 ? 18.965 -1.573 -27.141 1.00 86.19 204 TYR A C 1
ATOM 1671 O O . TYR A 1 204 ? 17.767 -1.569 -27.410 1.00 86.19 204 TYR A O 1
ATOM 1679 N N . ILE A 1 205 ? 19.410 -2.034 -25.965 1.00 85.56 205 ILE A N 1
ATOM 1680 C CA . ILE A 1 205 ? 18.502 -2.547 -24.923 1.00 85.56 205 ILE A CA 1
ATOM 1681 C C . ILE A 1 205 ? 17.489 -1.468 -24.507 1.00 85.56 205 ILE A C 1
ATOM 1683 O O . ILE A 1 205 ? 16.292 -1.742 -24.446 1.00 85.56 205 ILE A O 1
ATOM 1687 N N . LYS A 1 206 ? 17.934 -0.221 -24.285 1.00 80.88 206 LYS A N 1
ATOM 1688 C CA . LYS A 1 206 ? 17.032 0.904 -23.970 1.00 80.88 206 LYS A CA 1
ATOM 1689 C C . LYS A 1 206 ? 16.019 1.174 -25.086 1.00 80.88 206 LYS A C 1
ATOM 1691 O O . LYS A 1 206 ? 14.863 1.464 -24.787 1.00 80.88 206 LYS A O 1
ATOM 1696 N N . LEU A 1 207 ? 16.439 1.071 -26.349 1.00 82.19 207 LEU A N 1
ATOM 1697 C CA . LEU A 1 207 ? 15.546 1.192 -27.501 1.00 82.19 207 LEU A CA 1
ATOM 1698 C C . LEU A 1 207 ? 14.481 0.087 -27.496 1.00 82.19 207 LEU A C 1
ATOM 1700 O O . LEU A 1 207 ? 13.300 0.407 -27.588 1.00 82.19 207 LEU A O 1
ATOM 1704 N N . LEU A 1 208 ? 14.879 -1.183 -27.341 1.00 83.38 208 LEU A N 1
ATOM 1705 C CA . LEU A 1 208 ? 13.952 -2.322 -27.301 1.00 83.38 208 LEU A CA 1
ATOM 1706 C C . LEU A 1 208 ? 12.887 -2.149 -26.219 1.00 83.38 208 LEU A C 1
ATOM 1708 O O . LEU A 1 208 ? 11.707 -2.349 -26.491 1.00 83.38 208 LEU A O 1
ATOM 1712 N N . ILE A 1 209 ? 13.289 -1.719 -25.020 1.00 80.06 209 ILE A N 1
ATOM 1713 C CA . ILE A 1 209 ? 12.357 -1.490 -23.910 1.00 80.06 209 ILE A CA 1
ATOM 1714 C C . ILE A 1 209 ? 11.337 -0.392 -24.247 1.00 80.06 209 ILE A C 1
ATOM 1716 O O . ILE A 1 209 ? 10.189 -0.476 -23.834 1.00 80.06 209 ILE A O 1
ATOM 1720 N N . GLY A 1 210 ? 11.722 0.622 -25.027 1.00 76.81 210 GLY A N 1
ATOM 1721 C CA . GLY A 1 210 ? 10.805 1.672 -25.481 1.00 76.81 210 GLY A CA 1
ATOM 1722 C C . GLY A 1 210 ? 9.825 1.253 -26.589 1.00 76.81 210 GLY A C 1
ATOM 1723 O O . GLY A 1 210 ? 8.961 2.057 -26.955 1.00 76.81 210 GLY A O 1
ATOM 1724 N N . LEU A 1 211 ? 9.971 0.049 -27.157 1.00 78.69 211 LEU A N 1
ATOM 1725 C CA . LEU A 1 211 ? 9.169 -0.474 -28.275 1.00 78.69 211 LEU A CA 1
ATOM 1726 C C . LEU A 1 211 ? 8.178 -1.584 -27.872 1.00 78.69 211 LEU A C 1
ATOM 1728 O O . LEU A 1 211 ? 7.334 -1.959 -28.701 1.00 78.69 211 LEU A O 1
ATOM 1732 N N . ILE A 1 212 ? 8.294 -2.113 -26.650 1.00 75.25 212 ILE A N 1
ATOM 1733 C CA . ILE A 1 212 ? 7.458 -3.179 -26.062 1.00 75.25 212 ILE A CA 1
ATOM 1734 C C . ILE A 1 212 ? 6.485 -2.625 -25.019 1.00 75.25 212 ILE A C 1
ATOM 1736 O O . ILE A 1 212 ? 5.396 -3.228 -24.879 1.00 75.25 212 ILE A O 1
#